Protein AF-A0A945CTB7-F1 (afdb_monomer_lite)

Sequence (207 aa):
MEIRDDLELDRPLAWAPKVNPEKIRRLYMAYASEGITDEEQINDVGYALHARCHSIWCVTDRRCPECTTALDTVKIDKYSCLACSNCGWVIRKRRFVSSYKRKRLVGGSAYPAFKEFLRAFESAKNPQAKMIAIDGLVHAFHGDYQGERARLRRTACISVLEGSDEELKKMLEDLAYGDNVDSRMRETRIEWRRKKTEARKANADYG

Radius of gyration: 20.08 Å; chains: 1; bounding box: 38×38×70 Å

pLDDT: mean 76.95, std 19.85, range [30.64, 97.56]

Foldseek 3Di:
DDDPPPDPLCDDDDAQAADAVVLVVVQLVCCQPPVDQPLVSLCVRLVSLLSLLLLLLCLQQVADSPPRAHWDWDDDPPFTWTAHPPPGRIDTPVVSVVNCVVLLSHQFPCNVLSVQLNVQCVPDPDSLSSVVSVVSSLCSLVDDDDDPCVVRSLSRSVNRHDDDSVVSVVSSCCSVPNPPRPPSNVVVVVVSVVVSVVVVVVVVVVD

Secondary structure (DSSP, 8-state):
----TT-S-------PPPBPHHHHHHHHHHHHHH----HHHHHHHHHHHHHHHHHHHHHHHTB-TTT-PBEEEEEETTEEEEEETTT--EEEHHHHHHHHTTS----GGGHHHHHHHHHHHHH--SHHHHHHHHHHHHHHHH----SGGGTTTHHHHHHHBSS-HHHHHHHHHHHHH-TTS-HHHHHHHHHHHHHHHHHHHHHHTT-

Structure (mmCIF, N/CA/C/O backbone):
data_AF-A0A945CTB7-F1
#
_entry.id   AF-A0A945CTB7-F1
#
loop_
_atom_site.group_PDB
_atom_site.id
_atom_site.type_symbol
_atom_site.label_atom_id
_atom_site.label_alt_id
_atom_site.label_comp_id
_atom_site.label_asym_id
_atom_site.label_entity_id
_atom_site.label_seq_id
_atom_site.pdbx_PDB_ins_code
_atom_site.Cartn_x
_atom_site.Cartn_y
_atom_site.Cartn_z
_atom_site.occupancy
_atom_site.B_iso_or_equiv
_atom_site.auth_seq_id
_atom_site.auth_comp_id
_atom_site.auth_asym_id
_atom_site.auth_atom_id
_atom_site.pdbx_PDB_model_num
ATOM 1 N N . MET A 1 1 ? 10.888 -9.668 -44.280 1.00 34.19 1 MET A N 1
ATOM 2 C CA . MET A 1 1 ? 10.060 -10.031 -43.113 1.00 34.19 1 MET A CA 1
ATOM 3 C C . MET A 1 1 ? 9.994 -8.800 -42.229 1.00 34.19 1 MET A C 1
ATOM 5 O O . MET A 1 1 ? 10.908 -8.551 -41.456 1.00 34.19 1 MET A O 1
ATOM 9 N N . GLU A 1 2 ? 9.003 -7.950 -42.478 1.00 30.64 2 GLU A N 1
ATOM 10 C CA . GLU A 1 2 ? 8.797 -6.710 -41.729 1.00 30.64 2 GLU A CA 1
ATOM 11 C C . GLU A 1 2 ? 8.198 -7.068 -40.370 1.00 30.64 2 GLU A C 1
ATOM 13 O O . GLU A 1 2 ? 7.100 -7.617 -40.286 1.00 30.64 2 GLU A O 1
ATOM 18 N N . ILE A 1 3 ? 8.953 -6.825 -39.300 1.00 39.38 3 ILE A N 1
ATOM 19 C CA . ILE A 1 3 ? 8.435 -6.950 -37.941 1.00 39.38 3 ILE A CA 1
ATOM 20 C C . ILE A 1 3 ? 7.531 -5.738 -37.718 1.00 39.38 3 ILE A C 1
ATOM 22 O O . ILE A 1 3 ? 8.007 -4.607 -37.632 1.00 39.38 3 ILE A O 1
ATOM 26 N N . ARG A 1 4 ? 6.222 -5.995 -37.690 1.00 37.50 4 ARG A N 1
ATOM 27 C CA . ARG A 1 4 ? 5.173 -5.049 -37.300 1.00 37.50 4 ARG A CA 1
ATOM 28 C C . ARG A 1 4 ? 5.537 -4.362 -35.974 1.00 37.50 4 ARG A C 1
ATOM 30 O O . ARG A 1 4 ? 5.934 -5.028 -35.019 1.00 37.50 4 ARG A O 1
ATOM 37 N N . ASP A 1 5 ? 5.385 -3.038 -35.919 1.00 43.44 5 ASP A N 1
ATOM 38 C CA . ASP A 1 5 ? 5.658 -2.166 -34.753 1.00 43.44 5 ASP A CA 1
ATOM 39 C C . ASP A 1 5 ? 4.692 -2.441 -33.565 1.00 43.44 5 ASP A C 1
ATOM 41 O O . ASP A 1 5 ? 4.818 -1.889 -32.471 1.00 43.44 5 ASP A O 1
ATOM 45 N N . ASP A 1 6 ? 3.746 -3.347 -33.801 1.00 42.62 6 ASP A N 1
ATOM 46 C CA . ASP A 1 6 ? 2.603 -3.781 -33.007 1.00 42.62 6 ASP A CA 1
ATOM 47 C C . ASP A 1 6 ? 2.809 -5.166 -32.360 1.00 42.62 6 ASP A C 1
ATOM 49 O O . ASP A 1 6 ? 1.853 -5.888 -32.084 1.00 42.62 6 ASP A O 1
ATOM 53 N N . LEU A 1 7 ? 4.057 -5.532 -32.034 1.00 47.47 7 LEU A N 1
ATOM 54 C CA . LEU A 1 7 ? 4.293 -6.572 -31.028 1.00 47.47 7 LEU A CA 1
ATOM 55 C C . LEU A 1 7 ? 3.482 -6.221 -29.770 1.00 47.47 7 LEU A C 1
ATOM 57 O O . LEU A 1 7 ? 3.726 -5.184 -29.146 1.00 47.47 7 LEU A O 1
ATOM 61 N N . GLU A 1 8 ? 2.556 -7.109 -29.401 1.00 50.53 8 GLU A N 1
ATOM 62 C CA . GLU A 1 8 ? 1.770 -7.166 -28.159 1.00 50.53 8 GLU A CA 1
ATOM 63 C C . GLU A 1 8 ? 2.661 -7.286 -26.897 1.00 50.53 8 GLU A C 1
ATOM 65 O O . GLU A 1 8 ? 2.416 -8.068 -25.984 1.00 50.53 8 GLU A O 1
ATOM 70 N N . LEU A 1 9 ? 3.733 -6.500 -26.805 1.00 53.94 9 LEU A N 1
ATOM 71 C CA . LEU A 1 9 ? 4.572 -6.322 -25.619 1.00 53.94 9 LEU A CA 1
ATOM 72 C C . LEU A 1 9 ? 3.905 -5.404 -24.582 1.00 53.94 9 LEU A C 1
ATOM 74 O O . LEU A 1 9 ? 4.497 -5.086 -23.555 1.00 53.94 9 LEU A O 1
ATOM 78 N N . ASP A 1 10 ? 2.684 -4.954 -24.862 1.00 58.78 10 ASP A N 1
ATOM 79 C CA . ASP A 1 10 ? 1.939 -3.989 -24.069 1.00 58.78 10 ASP A CA 1
ATOM 80 C C . ASP A 1 10 ? 0.719 -4.668 -23.427 1.00 58.78 10 ASP A C 1
ATOM 82 O O . ASP A 1 10 ? -0.422 -4.252 -23.638 1.00 58.78 10 ASP A O 1
ATOM 86 N N . ARG A 1 11 ? 0.941 -5.697 -22.590 1.00 62.66 11 ARG A N 1
ATOM 87 C CA . ARG A 1 11 ? -0.118 -6.131 -21.660 1.00 62.66 11 ARG A CA 1
ATOM 88 C C . ARG A 1 11 ? -0.589 -4.921 -20.835 1.00 62.66 11 ARG A C 1
ATOM 90 O O . ARG A 1 11 ? 0.246 -4.101 -20.427 1.00 62.66 11 ARG A O 1
ATOM 97 N N . PRO A 1 12 ? -1.904 -4.765 -20.598 1.00 64.19 12 PRO A N 1
ATOM 98 C CA . PRO A 1 12 ? -2.440 -3.596 -19.917 1.00 64.19 12 PRO A CA 1
ATOM 99 C C . PRO A 1 12 ? -1.872 -3.487 -18.499 1.00 64.19 12 PRO A C 1
ATOM 101 O O . PRO A 1 12 ? -2.120 -4.320 -17.636 1.00 64.19 12 PRO A O 1
ATOM 104 N N . LEU A 1 13 ? -1.097 -2.427 -18.264 1.00 82.75 13 LEU A N 1
ATOM 105 C CA . LEU A 1 13 ? -0.531 -2.107 -16.959 1.00 82.75 13 LEU A CA 1
ATOM 106 C C . LEU A 1 13 ? -1.504 -1.204 -16.194 1.00 82.75 13 LEU A C 1
ATOM 108 O O . LEU A 1 13 ? -1.530 0.014 -16.401 1.00 82.75 13 LEU A O 1
ATOM 112 N N . ALA A 1 14 ? -2.310 -1.810 -15.325 1.00 87.00 14 ALA A N 1
ATOM 113 C CA . ALA A 1 14 ? -3.223 -1.108 -14.432 1.00 87.00 14 ALA A CA 1
ATOM 114 C C . ALA A 1 14 ? -2.630 -1.015 -13.020 1.00 87.00 14 ALA A C 1
ATOM 116 O O . ALA A 1 14 ? -2.061 -1.970 -12.504 1.00 87.00 14 ALA A O 1
ATOM 117 N N . TRP A 1 15 ? -2.776 0.150 -12.390 1.00 94.06 15 TRP A N 1
ATOM 118 C CA . TRP A 1 15 ? -2.368 0.369 -11.003 1.00 94.06 15 TRP A CA 1
ATOM 119 C C . TRP A 1 15 ? -3.600 0.678 -10.171 1.00 94.06 15 TRP A C 1
ATOM 121 O O . TRP A 1 15 ? -4.450 1.449 -10.624 1.00 94.06 15 TRP A O 1
ATOM 131 N N . ALA A 1 16 ? -3.666 0.133 -8.959 1.00 95.12 16 ALA A N 1
ATOM 132 C CA . ALA A 1 16 ? -4.809 0.329 -8.079 1.00 95.12 16 ALA A CA 1
ATOM 133 C C . ALA A 1 16 ? -5.041 1.826 -7.795 1.00 95.12 16 ALA A C 1
ATOM 135 O O . ALA A 1 16 ? -4.064 2.574 -7.625 1.00 95.12 16 ALA A O 1
ATOM 136 N N . PRO A 1 17 ? -6.303 2.290 -7.750 1.00 95.44 17 PRO A N 1
ATOM 137 C CA . PRO A 1 17 ? -6.621 3.669 -7.409 1.00 95.44 17 PRO A CA 1
ATOM 138 C C . PRO A 1 17 ? -6.269 3.960 -5.948 1.00 95.44 17 PRO A C 1
ATOM 140 O O . PRO A 1 17 ? -5.956 3.065 -5.163 1.00 95.44 17 PRO A O 1
ATOM 143 N N . LYS A 1 18 ? -6.293 5.241 -5.585 1.00 95.31 18 LYS A N 1
ATOM 144 C CA . LYS A 1 18 ? -6.229 5.624 -4.176 1.00 95.31 18 LYS A CA 1
ATOM 145 C C . LYS A 1 18 ? -7.514 5.182 -3.471 1.00 95.31 18 LYS A C 1
ATOM 147 O O . LYS A 1 18 ? -8.556 5.046 -4.103 1.00 95.31 18 LYS A O 1
ATOM 152 N N . VAL A 1 19 ? -7.430 4.951 -2.170 1.00 95.19 19 VAL A N 1
ATOM 153 C CA . VAL A 1 19 ? -8.562 4.510 -1.357 1.00 95.19 19 VAL A CA 1
ATOM 154 C C . VAL A 1 19 ? -9.334 5.728 -0.862 1.00 95.19 19 VAL A C 1
ATOM 156 O O . VAL A 1 19 ? -8.738 6.688 -0.370 1.00 95.19 19 VAL A O 1
ATOM 159 N N . ASN A 1 20 ? -10.660 5.677 -0.976 1.00 94.19 20 ASN A N 1
ATOM 160 C CA . ASN A 1 20 ? -11.530 6.707 -0.426 1.00 94.19 20 ASN A CA 1
ATOM 161 C C . ASN A 1 20 ? -11.415 6.704 1.118 1.00 94.19 20 ASN A C 1
ATOM 163 O O . ASN A 1 20 ? -11.741 5.687 1.744 1.00 94.19 20 ASN A O 1
ATOM 167 N N . PRO A 1 21 ? -10.992 7.817 1.745 1.00 91.38 21 PRO A N 1
ATOM 168 C CA . PRO A 1 21 ? -10.791 7.886 3.189 1.00 91.38 21 PRO A CA 1
ATOM 169 C C . PRO A 1 21 ? -12.067 7.632 4.006 1.00 91.38 21 PRO A C 1
ATOM 171 O O . PRO A 1 21 ? -11.999 7.154 5.137 1.00 91.38 21 PRO A O 1
ATOM 174 N N . GLU A 1 22 ? -13.243 7.867 3.424 1.00 90.38 22 GLU A N 1
ATOM 175 C CA . GLU A 1 22 ? -14.530 7.622 4.074 1.00 90.38 22 GLU A CA 1
ATOM 176 C C . GLU A 1 22 ? -14.810 6.135 4.313 1.00 90.38 22 GLU A C 1
ATOM 178 O O . GLU A 1 22 ? -15.514 5.772 5.254 1.00 90.38 22 GLU A O 1
ATOM 183 N N . LYS A 1 23 ? -14.229 5.237 3.505 1.00 91.50 23 LYS A N 1
ATOM 184 C CA . LYS A 1 23 ? -14.296 3.796 3.788 1.00 91.50 23 LYS A CA 1
ATOM 185 C C . LYS A 1 23 ? -13.586 3.457 5.103 1.00 91.50 23 LYS A C 1
ATOM 187 O O . LYS A 1 23 ? -14.094 2.670 5.893 1.00 91.50 23 LYS A O 1
ATOM 192 N N . ILE A 1 24 ? -12.447 4.101 5.360 1.00 89.75 24 ILE A N 1
ATOM 193 C CA . ILE A 1 24 ? -11.676 3.912 6.593 1.00 89.75 24 ILE A CA 1
ATOM 194 C C . ILE A 1 24 ? -12.428 4.519 7.779 1.00 89.75 24 ILE A C 1
ATOM 196 O O . ILE A 1 24 ? -12.534 3.869 8.813 1.00 89.75 24 ILE A O 1
ATOM 200 N N . ARG A 1 25 ? -13.005 5.722 7.638 1.00 87.56 25 ARG A N 1
ATOM 201 C CA . ARG A 1 25 ? -13.818 6.320 8.712 1.00 87.56 25 ARG A CA 1
ATOM 202 C C . ARG A 1 25 ? -14.965 5.407 9.132 1.00 87.56 25 ARG A C 1
ATOM 204 O O . ARG A 1 25 ? -15.080 5.094 10.313 1.00 87.56 25 ARG A O 1
ATOM 211 N N . ARG A 1 26 ? -15.760 4.937 8.166 1.00 86.81 26 ARG A N 1
ATOM 212 C CA . ARG A 1 26 ? -16.896 4.043 8.428 1.00 86.81 26 ARG A CA 1
ATOM 213 C C . ARG A 1 26 ? -16.472 2.741 9.093 1.00 86.81 26 ARG A C 1
ATOM 215 O O . ARG A 1 26 ? -17.116 2.345 10.056 1.00 86.81 26 ARG A O 1
ATOM 222 N N . LEU A 1 27 ? -15.365 2.144 8.648 1.00 88.19 27 LEU A N 1
ATOM 223 C CA . LEU A 1 27 ? -14.807 0.956 9.292 1.00 88.19 27 LEU A CA 1
ATOM 224 C C . LEU A 1 27 ? -14.485 1.210 10.771 1.00 88.19 27 LEU A C 1
ATOM 226 O O . LEU A 1 27 ? -14.868 0.430 11.637 1.00 88.19 27 LEU A O 1
ATOM 230 N N . TYR A 1 28 ? -13.798 2.313 11.073 1.00 84.12 28 TYR A N 1
ATOM 231 C CA . TYR A 1 28 ? -13.428 2.641 12.449 1.00 84.12 28 TYR A CA 1
ATOM 232 C C . TYR A 1 28 ? -14.633 2.980 13.325 1.00 84.12 28 TYR A C 1
ATOM 234 O O . TYR A 1 28 ? -14.600 2.661 14.509 1.00 84.12 28 TYR A O 1
ATOM 242 N N . MET A 1 29 ? -15.669 3.610 12.767 1.00 80.31 29 MET A N 1
ATOM 243 C CA . MET A 1 29 ? -16.915 3.902 13.481 1.00 80.31 29 MET A CA 1
ATOM 244 C C . MET A 1 29 ? -17.697 2.623 13.792 1.00 80.31 29 MET A C 1
ATOM 246 O O . MET A 1 29 ? -18.050 2.414 14.946 1.00 80.31 29 MET A O 1
ATOM 250 N N . ALA A 1 30 ? -17.900 1.745 12.806 1.00 76.69 30 ALA A N 1
ATOM 251 C CA . ALA A 1 30 ? -18.639 0.493 12.984 1.00 76.69 30 ALA A CA 1
ATOM 252 C C . ALA A 1 30 ? -17.940 -0.454 13.972 1.00 76.69 30 ALA A C 1
ATOM 254 O O . ALA A 1 30 ? -18.552 -0.955 14.917 1.00 76.69 30 ALA A O 1
ATOM 255 N N . TYR A 1 31 ? -16.622 -0.624 13.819 1.00 71.75 31 TYR A N 1
ATOM 256 C CA . TYR A 1 31 ? -15.819 -1.456 14.720 1.00 71.75 31 TYR A CA 1
ATOM 257 C C . TYR A 1 31 ? -15.883 -0.968 16.177 1.00 71.75 31 TYR A C 1
ATOM 259 O O . TYR A 1 31 ? -15.810 -1.752 17.122 1.00 71.75 31 TYR A O 1
ATOM 267 N N . ALA A 1 32 ? -16.015 0.343 16.357 1.00 67.88 32 ALA A N 1
ATOM 268 C CA . ALA A 1 32 ? -16.102 1.000 17.646 1.00 67.88 32 ALA A CA 1
ATOM 269 C C . ALA A 1 32 ? -17.470 0.893 18.327 1.00 67.88 32 ALA A C 1
ATOM 271 O O . ALA A 1 32 ? -17.520 0.665 19.536 1.00 67.88 32 ALA A O 1
ATOM 272 N N . SER A 1 33 ? -18.556 1.111 17.584 1.00 63.78 33 SER A N 1
ATOM 273 C CA . SER A 1 33 ? -19.913 1.179 18.134 1.00 63.78 33 SER A CA 1
ATOM 274 C C . SER A 1 33 ? -20.479 -0.196 18.462 1.00 63.78 33 SER A C 1
ATOM 276 O O . SER A 1 33 ? -21.155 -0.366 19.476 1.00 63.78 33 SER A O 1
ATOM 278 N N . GLU A 1 34 ? -20.204 -1.187 17.619 1.00 62.19 34 GLU A N 1
ATOM 279 C CA . GLU A 1 34 ? -20.911 -2.466 17.674 1.00 62.19 34 GLU A CA 1
ATOM 280 C C . GLU A 1 34 ? -20.062 -3.574 18.299 1.00 62.19 34 GLU A C 1
ATOM 282 O O . GLU A 1 34 ? -20.609 -4.570 18.768 1.00 62.19 34 GLU A O 1
ATOM 287 N N . GLY A 1 35 ? -18.728 -3.437 18.315 1.00 57.25 35 GLY A N 1
ATOM 288 C CA . GLY A 1 35 ? -17.791 -4.493 18.738 1.00 57.25 35 GLY A CA 1
ATOM 289 C C . GLY A 1 35 ? -17.859 -5.772 17.884 1.00 57.25 35 GLY A C 1
ATOM 290 O O . GLY A 1 35 ? -17.025 -6.668 18.030 1.00 57.25 35 GLY A O 1
ATOM 291 N N . ILE A 1 36 ? -18.841 -5.848 16.984 1.00 55.59 36 ILE A N 1
ATOM 292 C CA . ILE A 1 36 ? -19.041 -6.870 15.977 1.00 55.59 36 ILE A CA 1
ATOM 293 C C . ILE A 1 36 ? -18.125 -6.536 14.815 1.00 55.59 36 ILE A C 1
ATOM 295 O O . ILE A 1 36 ? -18.014 -5.401 14.356 1.00 55.59 36 ILE A O 1
ATOM 299 N N . THR A 1 37 ? -17.418 -7.562 14.370 1.00 63.28 37 THR A N 1
ATOM 300 C CA . THR A 1 37 ? -16.515 -7.436 13.251 1.00 63.28 37 THR A CA 1
ATOM 301 C C . THR A 1 37 ? -17.274 -7.719 11.962 1.00 63.28 37 THR A C 1
ATOM 303 O O . THR A 1 37 ? -17.467 -8.883 11.618 1.00 63.28 37 THR A O 1
ATOM 306 N N . ASP A 1 38 ? -17.695 -6.669 11.256 1.00 78.94 38 ASP A N 1
ATOM 307 C CA . ASP A 1 38 ? -18.099 -6.799 9.856 1.00 78.94 38 ASP A CA 1
ATOM 308 C C . ASP A 1 38 ? -16.859 -7.187 9.032 1.00 78.94 38 ASP A C 1
ATOM 310 O O . ASP A 1 38 ? -16.026 -6.360 8.643 1.00 78.94 38 ASP A O 1
ATOM 314 N N . GLU A 1 39 ? -16.687 -8.496 8.848 1.00 87.31 39 GLU A N 1
ATOM 315 C CA . GLU A 1 39 ? -15.577 -9.062 8.093 1.00 87.31 39 GLU A CA 1
ATOM 316 C C . GLU A 1 39 ? -15.598 -8.603 6.630 1.00 87.31 39 GLU A C 1
ATOM 318 O O . GLU A 1 39 ? -14.531 -8.413 6.041 1.00 87.31 39 GLU A O 1
ATOM 323 N N . GLU A 1 40 ? -16.777 -8.372 6.052 1.00 90.06 40 GLU A N 1
ATOM 324 C CA . GLU A 1 40 ? -16.908 -7.877 4.685 1.00 90.06 40 GLU A CA 1
ATOM 325 C C . GLU A 1 40 ? -16.348 -6.457 4.578 1.00 90.06 40 GLU A C 1
ATOM 327 O O . GLU A 1 40 ? -15.507 -6.188 3.716 1.00 90.06 40 GLU A O 1
ATOM 332 N N . GLN A 1 41 ? -16.709 -5.572 5.510 1.00 90.69 41 GLN A N 1
ATOM 333 C CA . GLN A 1 41 ? -16.190 -4.205 5.543 1.00 90.69 41 GLN A CA 1
ATOM 334 C C . GLN A 1 41 ? -14.674 -4.156 5.791 1.00 90.69 41 GLN A C 1
ATOM 336 O O . GLN A 1 41 ? -13.964 -3.379 5.141 1.00 90.69 41 GLN A O 1
ATOM 341 N N . ILE A 1 42 ? -14.148 -4.996 6.691 1.00 91.62 42 ILE A N 1
ATOM 342 C CA . ILE A 1 42 ? -12.695 -5.119 6.901 1.00 91.62 42 ILE A CA 1
ATOM 343 C C . ILE A 1 42 ? -12.002 -5.597 5.631 1.00 91.62 42 ILE A C 1
ATOM 345 O O . ILE A 1 42 ? -10.943 -5.073 5.280 1.00 91.62 42 ILE A O 1
ATOM 349 N N . ASN A 1 43 ? -12.575 -6.583 4.944 1.00 93.94 43 ASN A N 1
ATOM 350 C CA . ASN A 1 43 ? -12.011 -7.113 3.713 1.00 93.94 43 ASN A CA 1
ATOM 351 C C . ASN A 1 43 ? -12.035 -6.067 2.595 1.00 93.94 43 ASN A C 1
ATOM 353 O O . ASN A 1 43 ? -11.004 -5.876 1.955 1.00 93.94 43 ASN A O 1
ATOM 357 N N . ASP A 1 44 ? -13.136 -5.339 2.391 1.00 94.69 44 ASP A N 1
ATOM 358 C CA . ASP A 1 44 ? -13.222 -4.283 1.370 1.00 94.69 44 ASP A CA 1
ATOM 359 C C . ASP A 1 44 ? -12.143 -3.210 1.580 1.00 94.69 44 ASP A C 1
ATOM 361 O O . ASP A 1 44 ? -11.372 -2.895 0.668 1.00 94.69 44 ASP A O 1
ATOM 365 N N . VAL A 1 45 ? -12.019 -2.688 2.803 1.00 94.94 45 VAL A N 1
ATOM 366 C CA . VAL A 1 45 ? -10.994 -1.684 3.130 1.00 94.94 45 VAL A CA 1
ATOM 367 C C . VAL A 1 45 ? -9.590 -2.273 3.027 1.00 94.94 45 VAL A C 1
ATOM 369 O O . VAL A 1 45 ? -8.698 -1.669 2.426 1.00 94.94 45 VAL A O 1
ATOM 372 N N . GLY A 1 46 ? -9.387 -3.452 3.605 1.00 96.00 46 GLY A N 1
ATOM 373 C CA . GLY A 1 46 ? -8.097 -4.120 3.673 1.00 96.00 46 GLY A CA 1
ATOM 374 C C . GLY A 1 46 ? -7.541 -4.475 2.299 1.00 96.00 46 GLY A C 1
ATOM 375 O O . GLY A 1 46 ? -6.396 -4.136 2.003 1.00 96.00 46 GLY A O 1
ATOM 376 N N . TYR A 1 47 ? -8.352 -5.070 1.421 1.00 97.38 47 TYR A N 1
ATOM 377 C CA . TYR A 1 47 ? -7.941 -5.395 0.055 1.00 97.38 47 TYR A CA 1
ATOM 378 C C . TYR A 1 47 ? -7.749 -4.147 -0.812 1.00 97.38 47 TYR A C 1
ATOM 380 O O . TYR A 1 47 ? -6.827 -4.121 -1.628 1.00 97.38 47 TYR A O 1
ATOM 388 N N . ALA A 1 48 ? -8.535 -3.082 -0.617 1.00 97.50 48 ALA A N 1
ATOM 389 C CA . ALA A 1 48 ? -8.306 -1.817 -1.318 1.00 97.50 48 ALA A CA 1
ATOM 390 C C . ALA A 1 48 ? -6.949 -1.192 -0.938 1.00 97.50 48 ALA A C 1
ATOM 392 O O . ALA A 1 48 ? -6.181 -0.772 -1.811 1.00 97.50 48 ALA A O 1
ATOM 393 N N . LEU A 1 49 ? -6.622 -1.175 0.359 1.00 96.88 49 LEU A N 1
ATOM 394 C CA . LEU A 1 49 ? -5.313 -0.738 0.852 1.00 96.88 49 LEU A CA 1
ATOM 395 C C . LEU A 1 49 ? -4.196 -1.659 0.345 1.00 96.88 49 LEU A C 1
ATOM 397 O O . LEU A 1 49 ? -3.160 -1.162 -0.100 1.00 96.88 49 LEU A O 1
ATOM 401 N N . HIS A 1 50 ? -4.411 -2.979 0.355 1.00 97.56 50 HIS A N 1
ATOM 402 C CA . HIS A 1 50 ? -3.451 -3.980 -0.127 1.00 97.56 50 HIS A CA 1
ATOM 403 C C . HIS A 1 50 ? -3.124 -3.760 -1.598 1.00 97.56 50 HIS A C 1
ATOM 405 O O . HIS A 1 50 ? -1.961 -3.531 -1.923 1.00 97.56 50 HIS A O 1
ATOM 411 N N . ALA A 1 51 ? -4.130 -3.686 -2.469 1.00 96.81 51 ALA A N 1
ATOM 412 C CA . ALA A 1 51 ? -3.938 -3.464 -3.900 1.00 96.81 51 ALA A CA 1
ATOM 413 C C . ALA A 1 51 ? -3.149 -2.171 -4.184 1.00 96.81 51 ALA A C 1
ATOM 415 O O . ALA A 1 51 ? -2.275 -2.122 -5.066 1.00 96.81 51 ALA A O 1
ATOM 416 N N . ARG A 1 52 ? -3.409 -1.111 -3.406 1.00 96.88 52 ARG A N 1
ATOM 417 C CA . ARG A 1 52 ? -2.699 0.163 -3.534 1.00 96.88 52 ARG A CA 1
ATOM 418 C C . ARG A 1 52 ? -1.255 0.085 -3.042 1.00 96.88 52 ARG A C 1
ATOM 420 O O . ARG A 1 52 ? -0.353 0.510 -3.768 1.00 96.88 52 ARG A O 1
ATOM 427 N N . CYS A 1 53 ? -1.011 -0.482 -1.865 1.00 95.94 53 CYS A N 1
ATOM 428 C CA . CYS A 1 53 ? 0.338 -0.708 -1.342 1.00 95.94 53 CYS A CA 1
ATOM 429 C C . CYS A 1 53 ? 1.148 -1.658 -2.237 1.00 95.94 53 CYS A C 1
ATOM 431 O O . CYS A 1 53 ? 2.330 -1.407 -2.466 1.00 95.94 53 CYS A O 1
ATOM 433 N N . HIS A 1 54 ? 0.514 -2.675 -2.819 1.00 96.31 54 HIS A N 1
ATOM 434 C CA . HIS A 1 54 ? 1.117 -3.599 -3.776 1.00 96.31 54 HIS A CA 1
ATOM 435 C C . HIS A 1 54 ? 1.548 -2.881 -5.062 1.00 96.31 54 HIS A C 1
ATOM 437 O O . HIS A 1 54 ? 2.669 -3.061 -5.537 1.00 96.31 54 HIS A O 1
ATOM 443 N N . SER A 1 55 ? 0.709 -1.980 -5.587 1.00 96.25 55 SER A N 1
ATOM 444 C CA . SER A 1 55 ? 1.072 -1.129 -6.731 1.00 96.25 55 SER A CA 1
ATOM 445 C C . SER A 1 55 ? 2.288 -0.245 -6.421 1.00 96.25 55 SER A C 1
ATOM 447 O O . SER A 1 55 ? 3.195 -0.117 -7.245 1.00 96.25 55 SER A O 1
ATOM 449 N N . ILE A 1 56 ? 2.340 0.341 -5.217 1.00 95.00 56 ILE A N 1
ATOM 450 C CA . ILE A 1 56 ? 3.488 1.139 -4.759 1.00 95.00 56 ILE A CA 1
ATOM 451 C C . ILE A 1 56 ? 4.745 0.272 -4.651 1.00 95.00 56 ILE A C 1
ATOM 453 O O . ILE A 1 56 ? 5.823 0.694 -5.074 1.00 95.00 56 ILE A O 1
ATOM 457 N N . TRP A 1 57 ? 4.617 -0.940 -4.111 1.00 95.44 57 TRP A N 1
ATOM 458 C CA . TRP A 1 57 ? 5.713 -1.895 -4.000 1.00 95.44 57 TRP A CA 1
ATOM 459 C C . TRP A 1 57 ? 6.287 -2.260 -5.370 1.00 95.44 57 TRP A C 1
ATOM 461 O O . TRP A 1 57 ? 7.493 -2.123 -5.586 1.00 95.44 57 TRP A O 1
ATOM 471 N N . CYS A 1 58 ? 5.420 -2.618 -6.318 1.00 95.81 58 CYS A N 1
ATOM 472 C CA . CYS A 1 58 ? 5.820 -2.980 -7.672 1.00 95.81 58 CYS A CA 1
ATOM 473 C C . CYS A 1 58 ? 6.569 -1.854 -8.385 1.00 95.81 58 CYS A C 1
ATOM 475 O O . CYS A 1 58 ? 7.602 -2.088 -9.010 1.00 95.81 58 CYS A O 1
ATOM 477 N N . VAL A 1 59 ? 6.089 -0.617 -8.263 1.00 95.25 59 VAL A N 1
ATOM 478 C CA . VAL A 1 59 ? 6.744 0.547 -8.872 1.00 95.25 59 VAL A CA 1
ATOM 479 C C . VAL A 1 59 ? 8.067 0.879 -8.180 1.00 95.25 59 VAL A C 1
ATOM 481 O O . VAL A 1 59 ? 9.051 1.169 -8.861 1.00 95.25 59 VAL A O 1
ATOM 484 N N . THR A 1 60 ? 8.107 0.828 -6.847 1.00 93.88 60 THR A N 1
ATOM 485 C CA . THR A 1 60 ? 9.280 1.236 -6.057 1.00 93.88 60 THR A CA 1
ATOM 486 C C . THR A 1 60 ? 10.449 0.265 -6.230 1.00 93.88 60 THR A C 1
ATOM 488 O O . THR A 1 60 ? 11.565 0.712 -6.482 1.00 93.88 60 THR A O 1
ATOM 491 N N . ASP A 1 61 ? 10.194 -1.046 -6.174 1.00 95.25 61 ASP A N 1
ATOM 492 C CA . ASP A 1 61 ? 11.226 -2.088 -6.319 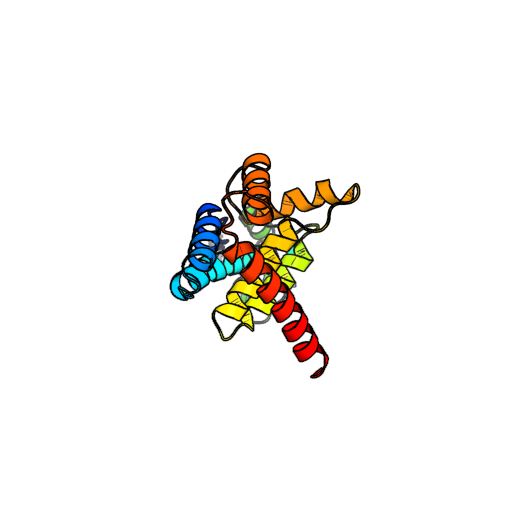1.00 95.25 61 ASP A CA 1
ATOM 493 C C . ASP A 1 61 ? 11.434 -2.550 -7.770 1.00 95.25 61 ASP A C 1
ATOM 495 O O . ASP A 1 61 ? 12.28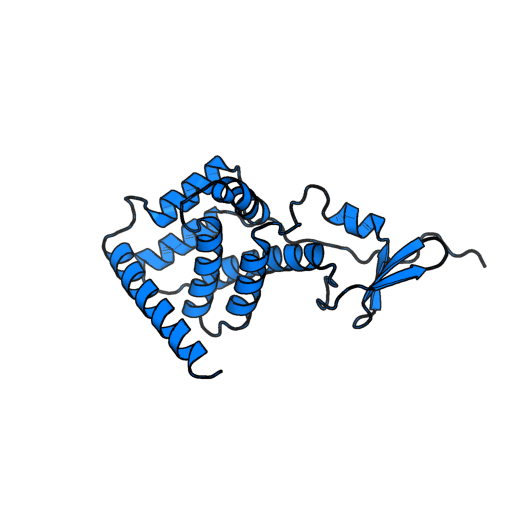1 -3.405 -8.017 1.00 95.25 61 ASP A O 1
ATOM 499 N N . ARG A 1 62 ? 10.662 -2.027 -8.733 1.00 94.50 62 ARG A N 1
ATOM 500 C CA . ARG A 1 62 ? 10.590 -2.553 -10.110 1.00 94.50 62 ARG A CA 1
ATOM 501 C C . ARG A 1 62 ? 10.301 -4.055 -10.123 1.00 94.50 62 ARG A C 1
ATOM 503 O O . ARG A 1 62 ? 11.084 -4.854 -10.630 1.00 94.50 62 ARG A O 1
ATOM 510 N N . ARG A 1 63 ? 9.157 -4.432 -9.563 1.00 95.31 63 ARG A N 1
ATOM 511 C CA . ARG A 1 63 ? 8.669 -5.813 -9.563 1.00 95.31 63 ARG A CA 1
ATOM 512 C C . ARG A 1 63 ? 7.588 -6.022 -10.605 1.00 95.31 63 ARG A C 1
ATOM 514 O O . ARG A 1 63 ? 6.882 -5.089 -10.992 1.00 95.31 63 ARG A O 1
ATOM 521 N N . CYS A 1 64 ? 7.482 -7.264 -11.052 1.00 93.62 64 CYS A N 1
ATOM 522 C CA . CYS A 1 64 ? 6.451 -7.709 -11.962 1.00 93.62 64 CYS A CA 1
ATOM 523 C C . CYS A 1 64 ? 5.073 -7.490 -11.319 1.00 93.62 64 CYS A C 1
ATOM 525 O O . CYS A 1 64 ? 4.864 -7.953 -10.198 1.00 93.62 64 CYS A O 1
ATOM 527 N N . PRO A 1 65 ? 4.129 -6.830 -12.007 1.00 91.50 65 PRO A N 1
ATOM 528 C CA . PRO A 1 65 ? 2.789 -6.609 -11.468 1.00 91.50 65 PRO A CA 1
ATOM 529 C C . PRO A 1 65 ? 1.971 -7.904 -11.328 1.00 91.50 65 PRO A C 1
ATOM 531 O O . PRO A 1 65 ? 1.036 -7.925 -10.540 1.00 91.50 65 PRO A O 1
ATOM 534 N N . GLU A 1 66 ? 2.335 -8.965 -12.058 1.00 89.62 66 GLU A N 1
ATOM 535 C CA . GLU A 1 66 ? 1.617 -10.250 -12.063 1.00 89.62 66 GLU A CA 1
ATOM 536 C C . GLU A 1 66 ? 2.093 -11.197 -10.957 1.00 89.62 66 GLU A C 1
ATOM 538 O O . GLU A 1 66 ? 1.294 -11.841 -10.289 1.00 89.62 66 GLU A O 1
ATOM 543 N N . CYS A 1 67 ? 3.413 -11.317 -10.772 1.00 92.06 67 CYS A N 1
ATOM 544 C CA . CYS A 1 67 ? 3.993 -12.324 -9.876 1.00 92.06 67 CYS A CA 1
ATOM 545 C C . CYS A 1 67 ? 5.015 -11.768 -8.883 1.00 92.06 67 CYS A C 1
ATOM 547 O O . CYS A 1 67 ? 5.651 -12.537 -8.168 1.00 92.06 67 CYS A O 1
ATOM 549 N N . THR A 1 68 ? 5.213 -10.448 -8.832 1.00 93.75 68 THR A N 1
ATOM 550 C CA . THR A 1 68 ? 6.075 -9.735 -7.864 1.00 93.75 68 THR A CA 1
ATOM 551 C C . THR A 1 68 ? 7.580 -10.025 -7.935 1.00 93.75 68 THR A C 1
ATOM 553 O O . THR A 1 68 ? 8.371 -9.435 -7.187 1.00 93.75 68 THR A O 1
ATOM 556 N N . THR A 1 69 ? 8.015 -10.878 -8.865 1.00 96.44 69 THR A N 1
ATOM 557 C CA . THR A 1 69 ? 9.433 -11.126 -9.160 1.00 96.44 69 THR A CA 1
ATOM 558 C C . THR A 1 69 ? 10.115 -9.830 -9.600 1.00 96.44 69 THR A C 1
ATOM 560 O O . THR A 1 69 ? 9.509 -9.009 -10.291 1.00 96.44 69 THR A O 1
ATOM 56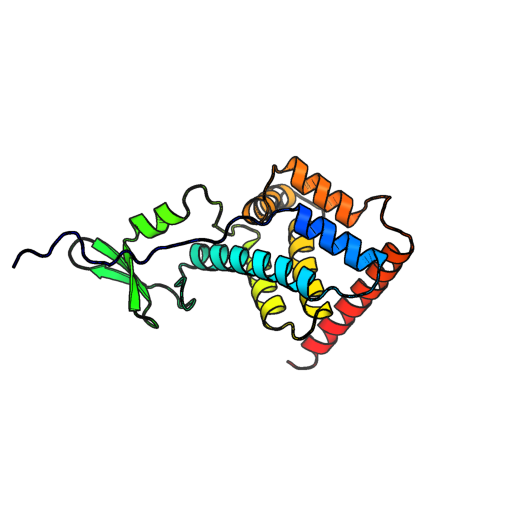3 N N . ALA A 1 70 ? 11.367 -9.623 -9.188 1.00 97.00 70 ALA A N 1
ATOM 564 C CA . ALA A 1 70 ? 12.149 -8.473 -9.634 1.00 97.00 70 ALA A CA 1
ATOM 565 C C . ALA A 1 70 ? 12.268 -8.461 -11.167 1.00 97.00 70 ALA A C 1
ATOM 567 O O . ALA A 1 70 ? 12.391 -9.511 -11.796 1.00 97.00 70 ALA A O 1
ATOM 568 N N . LEU A 1 71 ? 12.187 -7.271 -11.761 1.00 95.75 71 LEU A N 1
ATOM 569 C CA . LEU A 1 71 ? 12.287 -7.105 -13.204 1.00 95.75 71 LEU A CA 1
ATOM 570 C C . LEU A 1 71 ? 13.730 -6.850 -13.622 1.00 95.75 71 LEU A C 1
ATOM 572 O O . LEU A 1 71 ? 14.378 -5.915 -13.143 1.00 95.75 71 LEU A O 1
ATOM 576 N N . ASP A 1 72 ? 14.169 -7.608 -14.615 1.00 96.12 72 ASP A N 1
ATOM 577 C CA . ASP A 1 72 ? 15.470 -7.451 -15.236 1.00 96.12 72 ASP A CA 1
ATOM 578 C C . ASP A 1 72 ? 15.411 -6.431 -16.367 1.00 96.12 72 ASP A C 1
ATOM 580 O O . ASP A 1 72 ? 14.422 -6.295 -17.092 1.00 96.12 72 ASP A O 1
ATOM 584 N N . THR A 1 73 ? 16.505 -5.696 -16.541 1.00 95.75 73 THR A N 1
ATOM 585 C CA . THR A 1 73 ? 16.686 -4.882 -17.741 1.00 95.75 73 THR A CA 1
ATOM 586 C C . THR A 1 73 ? 17.185 -5.762 -18.871 1.00 95.75 73 THR A C 1
ATOM 588 O O . THR A 1 73 ? 18.284 -6.298 -18.784 1.00 95.75 73 THR A O 1
ATOM 591 N N . VAL A 1 74 ? 16.444 -5.795 -19.975 1.00 93.56 74 VAL A N 1
ATOM 592 C CA . VAL A 1 74 ? 16.858 -6.489 -21.200 1.00 93.56 74 VAL A CA 1
ATOM 593 C C . VAL A 1 74 ? 16.853 -5.535 -22.394 1.00 93.56 74 VAL A C 1
ATOM 595 O O . VAL A 1 74 ? 16.201 -4.481 -22.372 1.00 93.56 74 VAL A O 1
ATOM 598 N N . LYS A 1 75 ? 17.609 -5.884 -23.437 1.00 93.50 75 LYS A N 1
ATOM 599 C CA . LYS A 1 75 ? 17.515 -5.247 -24.754 1.00 93.50 75 LYS A CA 1
ATOM 600 C C . LYS A 1 75 ? 16.753 -6.182 -25.685 1.00 93.50 75 LYS A C 1
ATOM 602 O O . LYS A 1 75 ? 17.149 -7.331 -25.834 1.00 93.50 75 LYS A O 1
ATOM 607 N N . ILE A 1 76 ? 15.676 -5.680 -26.279 1.00 87.44 76 ILE A N 1
ATOM 608 C CA . ILE A 1 76 ? 14.913 -6.365 -27.326 1.00 87.44 76 ILE A CA 1
ATOM 609 C C . ILE A 1 76 ? 14.971 -5.442 -28.538 1.00 87.44 76 ILE A C 1
ATOM 611 O O . ILE A 1 76 ? 14.498 -4.301 -28.479 1.00 87.44 76 ILE A O 1
ATOM 615 N N . ASP A 1 77 ? 15.651 -5.899 -29.587 1.00 87.81 77 ASP A N 1
ATOM 616 C CA . ASP A 1 77 ? 16.061 -5.088 -30.733 1.00 87.81 77 ASP A CA 1
ATOM 617 C C . ASP A 1 77 ? 16.772 -3.793 -30.293 1.00 87.81 77 ASP A C 1
ATOM 619 O O . ASP A 1 77 ? 17.773 -3.811 -29.571 1.00 87.81 77 ASP A O 1
ATOM 623 N N . LYS A 1 78 ? 16.230 -2.638 -30.692 1.00 88.44 78 LYS A N 1
ATOM 624 C CA . LYS A 1 78 ? 16.722 -1.301 -30.335 1.00 88.44 78 LYS A CA 1
ATOM 625 C C . LYS A 1 78 ? 16.141 -0.748 -29.027 1.00 88.44 78 LYS A C 1
ATOM 627 O O . LYS A 1 78 ? 16.475 0.372 -28.640 1.00 88.44 78 LYS A O 1
ATOM 632 N N . TYR A 1 79 ? 15.257 -1.479 -28.346 1.00 87.75 79 TYR A N 1
ATOM 633 C CA . TYR A 1 79 ? 14.526 -0.984 -27.178 1.00 87.75 79 TYR A CA 1
ATOM 634 C C . TYR A 1 79 ? 15.076 -1.541 -25.863 1.00 87.75 79 TYR A C 1
ATOM 636 O O . TYR A 1 79 ? 15.456 -2.704 -25.756 1.00 87.75 79 TYR A O 1
ATOM 644 N N . SER A 1 80 ? 15.073 -0.703 -24.820 1.00 93.44 80 SER A N 1
ATOM 645 C CA . SER A 1 80 ? 15.308 -1.163 -23.449 1.00 93.44 80 SER A CA 1
ATOM 646 C C . SER A 1 80 ? 13.981 -1.514 -22.777 1.00 93.44 80 SER A C 1
ATOM 648 O O . SER A 1 80 ? 13.087 -0.667 -22.639 1.00 93.44 80 SER A O 1
ATOM 650 N N . CYS A 1 81 ? 13.879 -2.760 -22.333 1.00 93.81 81 CYS A N 1
ATOM 651 C CA . CYS A 1 81 ? 12.686 -3.338 -21.734 1.00 93.81 81 CYS A CA 1
ATOM 652 C C . CYS A 1 81 ? 12.947 -3.760 -20.284 1.00 93.81 81 CYS A C 1
ATOM 654 O O . CYS A 1 81 ? 14.094 -3.878 -19.843 1.00 93.81 81 CYS A O 1
ATOM 656 N N . LEU A 1 82 ? 11.859 -3.925 -19.541 1.00 94.00 82 LEU A N 1
ATOM 657 C CA . LEU A 1 82 ? 11.822 -4.656 -18.283 1.00 94.00 82 LEU A CA 1
ATOM 658 C C . LEU A 1 82 ? 11.181 -6.008 -18.564 1.00 94.00 82 LEU A C 1
ATOM 660 O O . LEU A 1 82 ? 10.118 -6.038 -19.182 1.00 94.00 82 LEU A O 1
ATOM 664 N N . ALA A 1 83 ? 11.820 -7.086 -18.129 1.00 93.62 83 ALA A N 1
ATOM 665 C CA . ALA A 1 83 ? 11.341 -8.447 -18.314 1.00 93.62 83 ALA A CA 1
ATOM 666 C C . ALA A 1 83 ? 11.314 -9.189 -16.977 1.00 93.62 83 ALA A C 1
ATOM 668 O O . ALA A 1 83 ? 12.183 -9.002 -16.129 1.00 93.62 83 ALA A O 1
ATOM 669 N N . CYS A 1 84 ? 10.299 -10.020 -16.790 1.00 94.56 84 CYS A N 1
ATOM 670 C CA . CYS A 1 84 ? 10.172 -10.904 -15.650 1.00 94.56 84 CYS A CA 1
ATOM 671 C C . CYS A 1 84 ? 10.659 -12.300 -16.033 1.00 94.56 84 CYS A C 1
ATOM 673 O O . CYS A 1 84 ? 10.038 -12.963 -16.862 1.00 94.56 84 CYS A O 1
ATOM 675 N N . SER A 1 85 ? 11.706 -12.777 -15.365 1.00 94.69 85 SER A N 1
ATOM 676 C CA . SER A 1 85 ? 12.250 -14.128 -15.553 1.00 94.69 85 SER A CA 1
ATOM 677 C 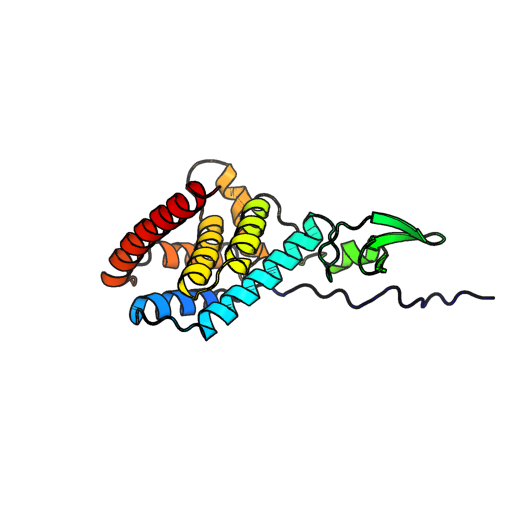C . SER A 1 85 ? 11.299 -15.249 -15.117 1.00 94.69 85 SER A C 1
ATOM 679 O O . SER A 1 85 ? 11.410 -16.360 -15.616 1.00 94.69 85 SER A O 1
ATOM 681 N N . ASN A 1 86 ? 10.343 -14.961 -14.226 1.00 95.75 86 ASN A N 1
ATOM 682 C CA . ASN A 1 86 ? 9.398 -15.958 -13.716 1.00 95.75 86 ASN A CA 1
ATOM 683 C C . ASN A 1 86 ? 8.181 -16.204 -14.632 1.00 95.75 86 ASN A C 1
ATOM 685 O O . ASN A 1 86 ? 7.924 -17.331 -15.030 1.00 95.75 86 ASN A O 1
ATOM 689 N N . CYS A 1 87 ? 7.410 -15.162 -14.965 1.00 91.75 87 CYS A N 1
ATOM 690 C CA . CYS A 1 87 ? 6.145 -15.309 -15.703 1.00 91.75 87 CYS A CA 1
ATOM 691 C C . CYS A 1 87 ? 6.201 -14.837 -17.167 1.00 91.75 87 CYS A C 1
ATOM 693 O O . CYS A 1 87 ? 5.175 -14.814 -17.846 1.00 91.75 87 CYS A O 1
ATOM 695 N N . GLY A 1 88 ? 7.372 -14.401 -17.649 1.00 90.38 88 GLY A N 1
ATOM 696 C CA . GLY A 1 88 ? 7.557 -13.921 -19.022 1.00 90.38 88 GLY A CA 1
ATOM 697 C C . GLY A 1 88 ? 6.937 -12.551 -19.317 1.00 90.38 88 GLY A C 1
ATOM 698 O O . GLY A 1 88 ? 6.877 -12.147 -20.474 1.00 90.38 88 GLY A O 1
ATOM 699 N N . TRP A 1 89 ? 6.467 -11.817 -18.303 1.00 91.25 89 TRP A N 1
ATOM 700 C CA . TRP A 1 89 ? 5.952 -10.458 -18.482 1.00 91.25 89 TRP A CA 1
ATOM 701 C C . TRP A 1 89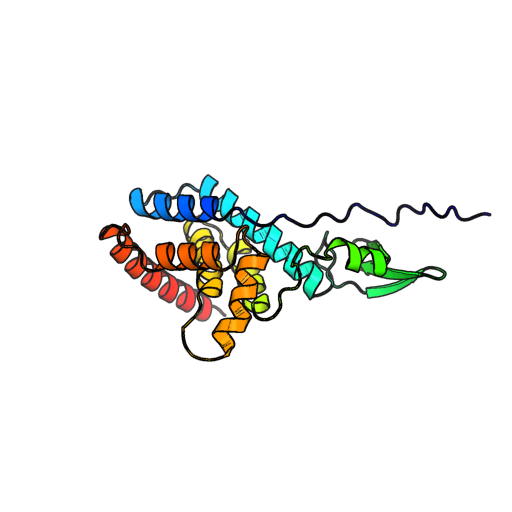 ? 7.047 -9.518 -18.999 1.00 91.25 89 TRP A C 1
ATOM 703 O O . TRP A 1 89 ? 8.152 -9.502 -18.457 1.00 91.25 89 TRP A O 1
ATOM 713 N N . VAL A 1 90 ? 6.743 -8.702 -20.010 1.00 91.56 90 VAL A N 1
ATOM 714 C CA . VAL A 1 90 ? 7.686 -7.745 -20.606 1.00 91.56 90 VAL A CA 1
ATOM 715 C C . VAL A 1 90 ? 6.989 -6.409 -20.844 1.00 91.56 90 VAL A C 1
ATOM 717 O O . VAL A 1 90 ? 5.818 -6.379 -21.201 1.00 91.56 90 VAL A O 1
ATOM 720 N N . ILE A 1 91 ? 7.710 -5.298 -20.665 1.00 91.31 91 ILE A N 1
ATOM 721 C CA . ILE A 1 91 ? 7.256 -3.955 -21.052 1.00 91.31 91 ILE A CA 1
ATOM 722 C C . ILE A 1 91 ? 8.433 -3.076 -21.489 1.00 91.31 91 ILE A C 1
ATOM 724 O O . ILE A 1 91 ? 9.551 -3.189 -20.977 1.00 91.31 91 ILE A O 1
ATOM 728 N N . ARG A 1 92 ? 8.201 -2.104 -22.377 1.00 91.94 92 ARG A N 1
ATOM 729 C CA . ARG A 1 92 ? 9.191 -1.043 -22.649 1.00 91.94 92 ARG A CA 1
ATOM 730 C C . ARG A 1 92 ? 9.411 -0.180 -21.396 1.00 91.94 92 ARG A C 1
ATOM 732 O O . ARG A 1 92 ? 8.449 0.316 -20.805 1.00 91.94 92 ARG A O 1
ATOM 739 N N . LYS A 1 93 ? 10.669 0.121 -21.036 1.00 91.81 93 LYS A N 1
ATOM 740 C CA . LYS A 1 93 ? 10.999 0.937 -19.842 1.00 91.81 93 LYS A CA 1
ATOM 741 C C . LYS A 1 93 ? 10.280 2.282 -19.804 1.00 91.81 93 LYS A C 1
ATOM 743 O O . LYS A 1 93 ? 9.756 2.682 -18.768 1.00 91.81 93 LYS A O 1
ATOM 748 N N . ARG A 1 94 ? 10.229 2.980 -20.943 1.00 90.44 94 ARG A N 1
ATOM 749 C CA . ARG A 1 94 ? 9.538 4.273 -21.061 1.00 90.44 94 ARG A CA 1
ATOM 750 C C . ARG A 1 94 ? 8.048 4.144 -20.735 1.00 90.44 94 ARG A C 1
ATOM 752 O O . ARG A 1 94 ? 7.505 5.014 -20.063 1.00 90.44 94 ARG A O 1
ATOM 759 N N . ARG A 1 95 ? 7.397 3.064 -21.177 1.00 90.25 95 ARG A N 1
ATOM 760 C CA . ARG A 1 95 ? 5.974 2.814 -20.914 1.00 90.25 95 ARG A CA 1
ATOM 761 C C . ARG A 1 95 ? 5.738 2.461 -19.448 1.00 90.25 95 ARG A C 1
ATOM 763 O O . ARG A 1 95 ? 4.809 3.004 -18.856 1.00 90.25 95 ARG A O 1
ATOM 770 N N . PHE A 1 96 ? 6.629 1.674 -18.839 1.00 91.94 96 PHE A N 1
ATOM 771 C CA . PHE A 1 96 ? 6.601 1.416 -17.397 1.00 91.94 96 PHE A CA 1
ATOM 772 C C . PHE A 1 96 ? 6.638 2.717 -16.588 1.00 91.94 96 PHE A C 1
ATOM 774 O O . PHE A 1 96 ? 5.733 2.963 -15.798 1.00 91.94 96 PHE A O 1
ATOM 781 N N . VAL A 1 97 ? 7.607 3.603 -16.845 1.00 91.06 97 VAL A N 1
ATOM 782 C CA . VAL A 1 97 ? 7.715 4.894 -16.136 1.00 91.06 97 VAL A CA 1
ATOM 783 C C . VAL A 1 97 ? 6.496 5.788 -16.384 1.00 91.06 97 VAL A C 1
ATOM 785 O O . VAL A 1 97 ? 5.958 6.392 -15.455 1.00 91.06 97 VAL A O 1
ATOM 788 N N . SER A 1 98 ? 6.016 5.857 -17.628 1.00 91.62 98 SER A N 1
ATOM 789 C CA . SER A 1 98 ? 4.820 6.633 -17.973 1.00 91.62 98 SER A CA 1
ATOM 790 C C . SER A 1 98 ? 3.556 6.120 -17.279 1.00 91.62 98 SER A C 1
ATOM 792 O O . SER A 1 98 ? 2.699 6.928 -16.928 1.00 91.62 98 SER A O 1
ATOM 794 N N . SER A 1 99 ? 3.443 4.812 -17.035 1.00 91.38 99 SER A N 1
ATOM 795 C CA . SER A 1 99 ? 2.232 4.187 -16.483 1.00 91.38 99 SER A CA 1
ATOM 796 C C . SER A 1 99 ? 1.849 4.686 -15.085 1.00 91.38 99 SER A C 1
ATOM 798 O O . SER A 1 99 ? 0.663 4.693 -14.741 1.00 91.38 99 SER A O 1
ATOM 800 N N . TYR A 1 100 ? 2.830 5.121 -14.287 1.00 91.25 100 TYR A N 1
ATOM 801 C CA . TYR A 1 100 ? 2.634 5.616 -12.922 1.00 91.25 100 TYR A CA 1
ATOM 802 C C . TYR A 1 100 ? 2.939 7.109 -12.758 1.00 91.25 100 TYR A C 1
ATOM 804 O O . TYR A 1 100 ? 2.842 7.656 -11.651 1.00 91.25 100 TYR A O 1
ATOM 812 N N . LYS A 1 101 ? 3.282 7.804 -13.849 1.00 89.44 101 LYS A N 1
ATOM 813 C CA . LYS A 1 101 ? 3.540 9.245 -13.822 1.00 89.44 101 LYS A CA 1
ATOM 814 C C . LYS A 1 101 ? 2.309 9.974 -13.271 1.00 89.44 101 LYS A C 1
ATOM 816 O O . LYS A 1 101 ? 1.186 9.694 -13.673 1.00 89.44 101 LYS A O 1
ATOM 821 N N . ARG A 1 102 ? 2.525 10.899 -12.325 1.00 86.94 102 ARG A N 1
ATOM 822 C CA . ARG A 1 102 ? 1.476 11.652 -11.594 1.00 86.94 102 ARG A CA 1
ATOM 823 C C . ARG A 1 102 ? 0.530 10.806 -10.721 1.00 86.94 102 ARG A C 1
ATOM 825 O O . ARG A 1 102 ? -0.310 11.382 -10.042 1.00 86.94 102 ARG A O 1
ATOM 832 N N . LYS A 1 103 ? 0.701 9.480 -10.642 1.00 88.38 103 LYS A N 1
ATOM 833 C CA . LYS A 1 103 ? -0.134 8.600 -9.802 1.00 88.38 103 LYS A CA 1
ATOM 834 C C . LYS A 1 103 ? 0.358 8.455 -8.362 1.00 88.38 103 LYS A C 1
ATOM 836 O O . LYS A 1 103 ? -0.319 7.798 -7.585 1.00 88.38 103 LYS A O 1
ATOM 841 N N . ARG A 1 104 ? 1.506 9.049 -7.999 1.00 87.75 104 ARG A N 1
ATOM 842 C CA . ARG A 1 104 ? 2.124 8.958 -6.656 1.00 87.75 104 ARG A CA 1
ATOM 843 C C . ARG A 1 104 ? 2.294 7.507 -6.178 1.00 87.75 104 ARG A C 1
ATOM 845 O O . ARG A 1 104 ? 1.839 7.137 -5.107 1.00 87.75 104 ARG A O 1
ATOM 852 N N . LEU A 1 105 ? 2.917 6.683 -7.020 1.00 90.69 105 LEU A N 1
ATOM 853 C CA . LEU A 1 105 ? 3.170 5.261 -6.745 1.00 90.69 105 LEU A CA 1
ATOM 854 C C . LEU A 1 105 ? 4.613 4.967 -6.308 1.00 90.69 105 LEU A C 1
ATOM 856 O O . LEU A 1 105 ? 5.021 3.817 -6.252 1.00 90.69 105 LEU A O 1
ATOM 860 N N . VAL A 1 106 ? 5.401 5.998 -6.003 1.00 86.56 106 VAL A N 1
ATOM 861 C CA . VAL A 1 106 ? 6.758 5.828 -5.470 1.00 86.56 106 VAL A CA 1
ATOM 862 C C . VAL A 1 106 ? 6.682 5.946 -3.953 1.00 86.56 106 VAL A C 1
ATOM 864 O O . VAL A 1 106 ? 6.227 6.970 -3.448 1.00 86.56 106 VAL A O 1
ATOM 867 N N . GLY A 1 107 ? 7.106 4.906 -3.233 1.00 79.81 107 GLY A N 1
ATOM 868 C CA . GLY A 1 107 ? 6.822 4.774 -1.802 1.00 79.81 107 GLY A CA 1
ATOM 869 C C . GLY A 1 107 ? 7.566 5.756 -0.892 1.00 79.81 107 GLY A C 1
ATOM 870 O O . GLY A 1 107 ? 7.090 6.060 0.202 1.00 79.81 107 GLY A O 1
ATOM 871 N N . GLY A 1 108 ? 8.716 6.275 -1.334 1.00 81.38 108 GLY A N 1
ATOM 872 C CA . GLY A 1 108 ? 9.499 7.257 -0.582 1.00 81.38 108 GLY A CA 1
ATOM 873 C C . GLY A 1 108 ? 9.800 6.814 0.856 1.00 81.38 108 GLY A C 1
ATOM 874 O O . GLY A 1 108 ? 10.124 5.657 1.115 1.00 81.38 108 GLY A O 1
ATOM 875 N N . SER A 1 109 ? 9.673 7.742 1.804 1.00 74.56 109 SER A N 1
ATOM 876 C CA . SER A 1 109 ? 9.999 7.537 3.225 1.00 74.56 109 SER A CA 1
ATOM 877 C C . SER A 1 109 ? 9.071 6.560 3.962 1.00 74.56 109 SER A C 1
ATOM 879 O O . SER A 1 109 ? 9.469 6.004 4.985 1.00 74.56 109 SER A O 1
ATOM 881 N N . ALA A 1 110 ? 7.851 6.340 3.465 1.00 78.12 110 ALA A N 1
ATOM 882 C CA . ALA A 1 110 ? 6.870 5.433 4.067 1.00 78.12 110 ALA A CA 1
ATOM 883 C C . ALA A 1 110 ? 6.859 4.043 3.439 1.00 78.12 110 ALA A C 1
ATOM 885 O O . ALA A 1 110 ? 6.106 3.170 3.864 1.00 78.12 110 ALA A O 1
ATOM 886 N N . TYR A 1 111 ? 7.732 3.810 2.464 1.00 86.56 111 TYR A N 1
ATOM 887 C CA . TYR A 1 111 ? 7.860 2.517 1.822 1.00 86.56 111 TYR A CA 1
ATOM 888 C C . TYR A 1 111 ? 8.037 1.329 2.797 1.00 86.56 111 TYR A C 1
ATOM 890 O O . TYR A 1 111 ? 7.402 0.295 2.574 1.00 86.56 111 TYR A O 1
ATOM 898 N N . PRO A 1 112 ? 8.790 1.446 3.915 1.00 87.25 112 PRO A N 1
ATOM 899 C CA . PRO A 1 112 ? 8.845 0.381 4.918 1.00 87.25 112 PRO A CA 1
ATOM 900 C C . PRO A 1 112 ? 7.477 0.021 5.517 1.00 87.25 112 PRO A C 1
ATOM 902 O O . PRO A 1 112 ? 7.194 -1.159 5.695 1.00 87.25 112 PRO A O 1
ATOM 905 N N . ALA A 1 113 ? 6.611 1.010 5.764 1.00 87.12 113 ALA A N 1
ATOM 906 C CA . ALA A 1 113 ? 5.277 0.781 6.319 1.00 87.12 113 ALA A CA 1
ATOM 907 C C . ALA A 1 113 ? 4.358 0.050 5.332 1.00 87.12 113 ALA A C 1
ATOM 909 O O . ALA A 1 113 ? 3.599 -0.825 5.737 1.00 87.12 113 ALA A O 1
ATOM 910 N N . PHE A 1 114 ? 4.465 0.350 4.031 1.00 91.62 114 PHE A N 1
ATOM 911 C CA . PHE A 1 114 ? 3.710 -0.373 3.003 1.00 91.62 114 PHE A CA 1
ATOM 912 C C . PHE A 1 114 ? 4.091 -1.853 2.956 1.00 91.62 114 PHE A C 1
ATOM 914 O O . PHE A 1 114 ? 3.210 -2.703 2.893 1.00 91.62 114 PHE A O 1
ATOM 921 N N . LYS A 1 115 ? 5.388 -2.177 3.029 1.00 92.81 115 LYS A N 1
ATOM 922 C CA . LYS A 1 115 ? 5.845 -3.576 3.049 1.00 92.81 115 LYS A CA 1
ATOM 923 C C . LYS A 1 115 ? 5.395 -4.321 4.300 1.00 92.81 115 LYS A C 1
ATOM 925 O O . LYS A 1 115 ? 5.011 -5.481 4.198 1.00 92.81 115 LYS A O 1
ATOM 930 N N . GLU A 1 116 ? 5.454 -3.665 5.456 1.00 91.81 116 GLU A N 1
ATOM 931 C CA . GLU A 1 116 ? 4.993 -4.257 6.712 1.00 91.81 116 GLU A CA 1
ATOM 932 C C . GLU A 1 116 ? 3.494 -4.552 6.663 1.00 91.81 116 GLU A C 1
ATOM 934 O O . GLU A 1 116 ? 3.072 -5.654 7.001 1.00 91.81 116 GLU A O 1
ATOM 939 N N . PHE A 1 117 ? 2.698 -3.605 6.161 1.00 94.81 117 PHE A N 1
ATOM 940 C CA . PHE A 1 117 ? 1.268 -3.809 5.973 1.00 94.81 117 PHE A CA 1
ATOM 941 C C . PHE A 1 117 ? 0.963 -4.982 5.038 1.00 94.81 117 PHE A C 1
ATOM 943 O O . PHE A 1 117 ? 0.161 -5.831 5.408 1.00 94.81 117 PHE A O 1
ATOM 950 N N . LEU A 1 118 ? 1.613 -5.066 3.868 1.00 96.31 118 LEU A N 1
ATOM 951 C CA . LEU A 1 118 ? 1.403 -6.176 2.929 1.00 96.31 118 LEU A CA 1
ATOM 952 C C . LEU A 1 118 ? 1.647 -7.531 3.612 1.00 96.31 118 LEU A C 1
ATOM 954 O O . LEU A 1 118 ? 0.775 -8.393 3.584 1.00 96.31 118 LEU A O 1
ATOM 958 N N . ARG A 1 119 ? 2.776 -7.675 4.318 1.00 95.62 119 ARG A N 1
ATOM 959 C CA . ARG A 1 119 ? 3.124 -8.903 5.054 1.00 95.62 119 ARG A CA 1
ATOM 960 C C . ARG A 1 119 ? 2.121 -9.231 6.160 1.00 95.62 119 ARG A C 1
ATOM 962 O O . ARG A 1 119 ? 1.672 -10.371 6.275 1.00 95.62 119 ARG A O 1
ATOM 969 N N . ALA A 1 120 ? 1.782 -8.247 6.990 1.00 91.75 120 ALA A N 1
ATOM 970 C CA . ALA A 1 120 ? 0.867 -8.431 8.112 1.00 91.75 120 ALA A CA 1
ATOM 971 C C . ALA A 1 120 ? -0.558 -8.755 7.639 1.00 91.75 120 ALA A C 1
ATOM 973 O O . ALA A 1 120 ? -1.229 -9.589 8.238 1.00 91.75 120 ALA A O 1
ATOM 974 N N . PHE A 1 121 ? -1.016 -8.123 6.557 1.00 95.56 121 PHE A N 1
ATOM 975 C CA . PHE A 1 121 ? -2.357 -8.330 6.020 1.00 95.56 121 PHE A CA 1
ATOM 976 C C . PHE A 1 121 ? -2.488 -9.685 5.313 1.00 95.56 121 PHE A C 1
ATOM 978 O O . PHE A 1 121 ? -3.473 -10.385 5.526 1.00 95.56 121 PHE A O 1
ATOM 985 N N . GLU A 1 122 ? -1.484 -10.103 4.537 1.00 94.38 122 GLU A N 1
ATOM 986 C CA . GLU A 1 122 ? -1.470 -11.418 3.873 1.00 94.38 122 GLU A CA 1
ATOM 987 C C . GLU A 1 122 ? -1.387 -12.586 4.865 1.00 94.38 122 GLU A C 1
ATOM 989 O O . GLU A 1 122 ? -1.939 -13.655 4.613 1.00 94.38 122 GLU A O 1
ATOM 994 N N . SER A 1 123 ? -0.730 -12.391 6.012 1.00 93.88 123 SER A N 1
ATOM 995 C CA . SER A 1 123 ? -0.650 -13.406 7.073 1.00 93.88 123 SER A CA 1
ATOM 996 C C . SER A 1 123 ? -1.855 -13.410 8.023 1.00 93.88 123 SER A C 1
ATOM 998 O O . SER A 1 123 ? -2.006 -14.338 8.823 1.00 93.88 123 SER A O 1
ATOM 1000 N N . ALA A 1 124 ? -2.735 -12.407 7.948 1.00 92.38 124 ALA A N 1
ATOM 1001 C CA . ALA A 1 124 ? -3.873 -12.269 8.846 1.00 92.38 124 ALA A CA 1
ATOM 1002 C C . ALA A 1 124 ? -5.001 -13.259 8.506 1.00 92.38 124 ALA A C 1
ATOM 1004 O O . ALA A 1 124 ? -5.726 -13.110 7.524 1.00 92.38 124 ALA A O 1
ATOM 1005 N N . LYS A 1 125 ? -5.189 -14.255 9.379 1.00 88.44 125 LYS A N 1
ATOM 1006 C CA . LYS A 1 125 ? -6.184 -15.332 9.203 1.00 88.44 125 LYS A CA 1
ATOM 1007 C C . LYS A 1 125 ? -7.571 -15.020 9.757 1.00 88.44 125 LYS A C 1
ATOM 1009 O O . LYS A 1 125 ? -8.505 -15.759 9.481 1.00 88.44 125 LYS A O 1
ATOM 1014 N N . ASN A 1 126 ? -7.698 -13.973 10.568 1.00 86.62 126 ASN A N 1
ATOM 1015 C CA . ASN A 1 126 ? -8.965 -13.580 11.172 1.00 86.62 126 ASN A CA 1
ATOM 1016 C C . ASN A 1 126 ? -9.199 -12.069 11.032 1.00 86.62 126 ASN A C 1
ATOM 1018 O O . ASN A 1 126 ? -8.242 -11.309 10.815 1.00 86.62 126 ASN A O 1
ATOM 1022 N N . PRO A 1 127 ? -10.456 -11.621 11.159 1.00 88.12 127 PRO A N 1
ATOM 1023 C CA . PRO A 1 127 ? -10.796 -10.218 10.975 1.00 88.12 127 PRO A CA 1
ATOM 1024 C C . PRO A 1 127 ? -10.072 -9.262 11.935 1.00 88.12 127 PRO A C 1
ATOM 1026 O O . PRO A 1 127 ? -9.668 -8.171 11.536 1.00 88.12 127 PRO A O 1
ATOM 1029 N N . GLN A 1 128 ? -9.811 -9.678 13.177 1.00 83.44 128 GLN A N 1
ATOM 1030 C CA . GLN A 1 128 ? -9.097 -8.860 14.160 1.00 83.44 128 GLN A CA 1
ATOM 1031 C C . GLN A 1 128 ? -7.638 -8.622 13.747 1.00 83.44 128 GLN A C 1
ATOM 1033 O O . GLN A 1 128 ? -7.135 -7.504 13.857 1.00 83.44 128 GLN A O 1
ATOM 1038 N N . ALA A 1 129 ? -6.957 -9.643 13.225 1.00 86.44 129 ALA A N 1
ATOM 1039 C CA . ALA A 1 129 ? -5.600 -9.528 12.699 1.00 86.44 129 ALA A CA 1
ATOM 1040 C C . ALA A 1 129 ? -5.546 -8.620 11.459 1.00 86.44 129 ALA A C 1
ATOM 1042 O O . ALA A 1 129 ? -4.639 -7.795 11.342 1.00 86.44 129 ALA A O 1
ATOM 1043 N N . LYS A 1 130 ? -6.552 -8.702 10.577 1.00 91.00 130 LYS A N 1
ATOM 1044 C CA . LYS A 1 130 ? -6.684 -7.800 9.421 1.00 91.00 130 LYS A CA 1
ATOM 1045 C C . LYS A 1 130 ? -6.873 -6.353 9.871 1.00 91.00 130 LYS A C 1
ATOM 1047 O O . LYS A 1 130 ? -6.173 -5.468 9.381 1.00 91.00 130 LYS A O 1
ATOM 1052 N N . MET A 1 131 ? -7.732 -6.120 10.865 1.00 88.69 131 MET A N 1
ATOM 1053 C CA . MET A 1 131 ? -7.907 -4.798 11.469 1.00 88.69 131 MET A CA 1
ATOM 1054 C C . MET A 1 131 ? -6.606 -4.282 12.097 1.00 88.69 131 MET A C 1
ATOM 1056 O O . MET A 1 131 ? -6.275 -3.109 11.950 1.00 88.69 131 MET A O 1
ATOM 1060 N N . ILE A 1 132 ? -5.818 -5.152 12.744 1.00 86.12 132 ILE A N 1
ATOM 1061 C CA . ILE A 1 132 ? -4.509 -4.779 13.301 1.00 86.12 132 ILE A CA 1
ATOM 1062 C C . ILE A 1 132 ? -3.536 -4.325 12.212 1.00 86.12 132 ILE A C 1
ATOM 1064 O O . ILE A 1 132 ? -2.815 -3.344 12.415 1.00 86.12 132 ILE A O 1
ATOM 1068 N N . ALA A 1 133 ? -3.508 -5.019 11.074 1.00 90.31 133 ALA A N 1
ATOM 1069 C CA . ALA A 1 133 ? -2.682 -4.634 9.937 1.00 90.31 133 ALA A CA 1
ATOM 1070 C C . ALA A 1 133 ? -3.128 -3.277 9.366 1.00 90.31 133 ALA A C 1
ATOM 1072 O O . ALA A 1 133 ? -2.292 -2.387 9.198 1.00 90.31 133 ALA A O 1
ATOM 1073 N N . ILE A 1 134 ? -4.437 -3.091 9.145 1.00 91.06 134 ILE A N 1
ATOM 1074 C CA . ILE A 1 134 ? -5.018 -1.822 8.676 1.00 91.06 134 ILE A CA 1
ATOM 1075 C C . ILE A 1 134 ? -4.649 -0.681 9.628 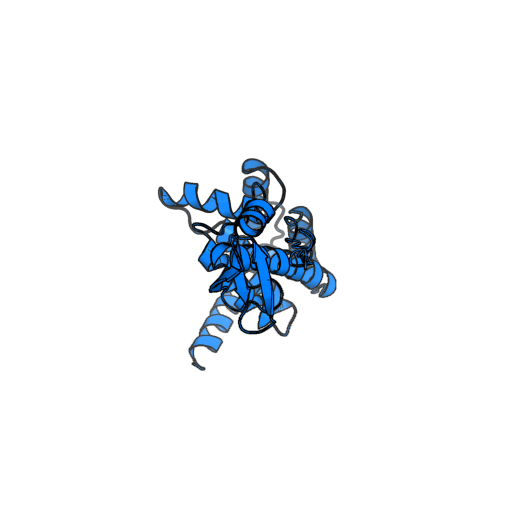1.00 91.06 134 ILE A C 1
ATOM 1077 O O . ILE A 1 134 ? -4.125 0.338 9.180 1.00 91.06 134 ILE A O 1
ATOM 1081 N N . ASP A 1 135 ? -4.830 -0.862 10.937 1.00 85.94 135 ASP A N 1
ATOM 1082 C CA . ASP A 1 135 ? -4.469 0.169 11.908 1.00 85.94 135 ASP A CA 1
ATOM 1083 C C . ASP A 1 135 ? -2.966 0.434 11.939 1.00 85.94 135 ASP A C 1
ATOM 1085 O O . ASP A 1 135 ? -2.544 1.584 11.983 1.00 85.94 135 ASP A O 1
ATOM 1089 N N . GLY A 1 136 ? -2.132 -0.603 11.837 1.00 84.50 136 GLY A N 1
ATOM 1090 C CA . GLY A 1 136 ? -0.685 -0.439 11.708 1.00 84.50 136 GLY A CA 1
ATOM 1091 C C . GLY A 1 136 ? -0.300 0.488 10.552 1.00 84.50 136 GLY A C 1
ATOM 1092 O O . GLY A 1 136 ? 0.561 1.352 10.728 1.00 84.50 136 GLY A O 1
ATOM 1093 N N . LEU A 1 137 ? -0.970 0.355 9.405 1.00 89.19 137 LEU A N 1
ATOM 1094 C CA . LEU A 1 137 ? -0.769 1.225 8.250 1.00 89.19 137 LEU A CA 1
ATOM 1095 C C . LEU A 1 137 ? -1.282 2.652 8.500 1.00 89.19 137 LEU A C 1
ATOM 1097 O O . LEU A 1 137 ? -0.544 3.610 8.268 1.00 89.19 137 LEU A O 1
ATOM 1101 N N . VAL A 1 138 ? -2.512 2.803 9.000 1.00 85.69 138 VAL A N 1
ATOM 1102 C CA . VAL A 1 138 ? -3.115 4.114 9.311 1.00 85.69 138 VAL A CA 1
ATOM 1103 C C . VAL A 1 138 ? -2.277 4.861 10.351 1.00 85.69 138 VAL A C 1
ATOM 1105 O O . VAL A 1 138 ? -1.983 6.045 10.196 1.00 85.69 138 VAL A O 1
ATOM 1108 N N . HIS A 1 139 ? -1.791 4.161 11.372 1.00 79.44 139 HIS A N 1
ATOM 1109 C CA . HIS A 1 139 ? -0.902 4.712 12.383 1.00 79.44 139 HIS A CA 1
ATOM 1110 C C . HIS A 1 139 ? 0.466 5.089 11.806 1.00 79.44 139 HIS A C 1
ATOM 1112 O O . HIS A 1 139 ? 1.042 6.098 12.202 1.00 79.44 139 HIS A O 1
ATOM 1118 N N . ALA A 1 140 ? 0.992 4.340 10.834 1.00 78.62 140 ALA A N 1
ATOM 1119 C CA . ALA A 1 140 ? 2.221 4.722 10.144 1.00 78.62 140 ALA A CA 1
ATOM 1120 C C . ALA A 1 140 ? 2.064 6.015 9.321 1.00 78.62 140 ALA A C 1
ATOM 1122 O O . ALA A 1 140 ? 3.051 6.729 9.132 1.00 78.62 140 ALA A O 1
ATOM 1123 N N . PHE A 1 141 ? 0.844 6.356 8.880 1.00 76.69 141 PHE A N 1
ATOM 1124 C CA . PHE A 1 141 ? 0.549 7.675 8.299 1.00 76.69 141 PHE A CA 1
ATOM 1125 C C . PHE A 1 141 ? 0.606 8.795 9.341 1.00 76.69 141 PHE A C 1
ATOM 1127 O O . PHE A 1 141 ? 0.925 9.929 8.992 1.00 76.69 141 PHE A O 1
ATOM 1134 N N . HIS A 1 142 ? 0.343 8.463 10.606 1.00 67.12 142 HIS A N 1
ATOM 1135 C CA . HIS A 1 142 ? 0.336 9.387 11.738 1.00 67.12 142 HIS A CA 1
ATOM 1136 C C . HIS A 1 142 ? 1.689 9.497 12.479 1.00 67.12 142 HIS A C 1
ATOM 1138 O O . HIS A 1 142 ? 1.928 10.498 13.142 1.00 67.12 142 HIS A O 1
ATOM 1144 N N . GLY A 1 143 ? 2.550 8.474 12.396 1.00 57.28 143 GLY A N 1
ATOM 1145 C CA . GLY A 1 143 ? 3.625 8.143 13.350 1.00 57.28 143 GLY A CA 1
ATOM 1146 C C . GLY A 1 143 ? 4.370 9.282 14.075 1.00 57.28 143 GLY A C 1
ATOM 1147 O O . GLY A 1 143 ? 4.851 10.217 13.439 1.00 57.28 143 GLY A O 1
ATOM 1148 N N . ASP A 1 144 ? 4.503 9.097 15.400 1.00 43.25 144 ASP A N 1
ATOM 1149 C CA . ASP A 1 144 ? 5.253 9.836 16.436 1.00 43.25 144 ASP A CA 1
ATOM 1150 C C . ASP A 1 144 ? 5.813 11.221 16.069 1.00 43.25 144 ASP A C 1
ATOM 1152 O O . ASP A 1 144 ? 6.831 11.387 15.389 1.00 43.25 144 ASP A O 1
ATOM 1156 N N . TYR A 1 145 ? 5.154 12.234 16.632 1.00 43.94 145 TYR A N 1
ATOM 1157 C CA . TYR A 1 145 ? 5.578 13.625 16.656 1.00 43.94 145 TYR A CA 1
ATOM 1158 C C . TYR A 1 145 ? 6.925 13.741 17.377 1.00 43.94 145 TYR A C 1
ATOM 1160 O O . TYR A 1 145 ? 6.935 13.648 18.596 1.00 43.94 145 TYR A O 1
ATOM 1168 N N . GLN A 1 146 ? 8.026 13.961 16.642 1.00 39.59 146 GLN A N 1
ATOM 1169 C CA . GLN A 1 146 ? 9.009 15.044 16.866 1.00 39.59 146 GLN A CA 1
ATOM 1170 C C . GLN A 1 146 ? 9.995 15.170 15.678 1.00 39.59 146 GLN A C 1
ATOM 1172 O O . GLN A 1 146 ? 10.526 14.185 15.163 1.00 39.59 146 GLN A O 1
ATOM 1177 N N . GLY A 1 147 ? 10.264 16.414 15.257 1.00 45.03 147 GLY A N 1
ATOM 1178 C CA . GLY A 1 147 ? 11.362 16.781 14.350 1.00 45.03 147 GLY A CA 1
ATOM 1179 C C . GLY A 1 147 ? 11.042 16.908 12.849 1.00 45.03 147 GLY A C 1
ATOM 1180 O O . GLY A 1 147 ? 9.935 16.671 12.366 1.00 45.03 147 GLY A O 1
ATOM 1181 N N . GLU A 1 148 ? 12.070 17.280 12.083 1.00 42.69 148 GLU A N 1
ATOM 1182 C CA . GLU A 1 148 ? 12.047 17.626 10.647 1.00 42.69 148 GLU A CA 1
ATOM 1183 C C . GLU A 1 148 ? 11.549 16.486 9.726 1.00 42.69 148 GLU A C 1
ATOM 1185 O O . GLU A 1 148 ? 11.046 16.707 8.622 1.00 42.69 148 GLU A O 1
ATOM 1190 N N . ARG A 1 149 ? 11.562 15.246 10.234 1.00 45.16 149 ARG A N 1
ATOM 1191 C CA . ARG A 1 149 ? 11.045 14.035 9.572 1.00 45.16 149 ARG A CA 1
ATOM 1192 C C . ARG A 1 149 ? 9.511 13.990 9.456 1.00 45.16 149 ARG A C 1
ATOM 1194 O O . ARG A 1 149 ? 9.002 13.249 8.615 1.00 45.16 149 ARG A O 1
ATOM 1201 N N . ALA A 1 150 ? 8.774 14.816 10.206 1.00 46.84 150 ALA A N 1
ATOM 1202 C CA . ALA A 1 150 ? 7.307 14.894 10.166 1.00 46.84 150 ALA A CA 1
ATOM 1203 C C . ALA A 1 150 ? 6.744 15.564 8.890 1.00 46.84 150 ALA A C 1
ATOM 1205 O O . ALA A 1 150 ? 5.579 15.373 8.537 1.00 46.84 150 ALA A O 1
ATOM 1206 N N . ARG A 1 151 ? 7.542 16.360 8.160 1.00 43.94 151 ARG A N 1
ATOM 1207 C CA . ARG A 1 151 ? 7.142 16.921 6.847 1.00 43.94 151 ARG A CA 1
ATOM 1208 C C . ARG A 1 151 ? 7.245 15.901 5.709 1.00 43.94 151 ARG A C 1
ATOM 1210 O O . ARG A 1 151 ? 6.461 15.962 4.772 1.00 43.94 151 ARG A O 1
ATOM 1217 N N . LEU A 1 152 ? 8.159 14.935 5.810 1.00 46.59 152 LEU A N 1
ATOM 1218 C CA . LEU A 1 152 ? 8.488 13.983 4.739 1.00 46.59 152 LEU A CA 1
ATOM 1219 C C . LEU A 1 152 ? 7.599 12.726 4.701 1.00 46.59 152 LEU A C 1
ATOM 1221 O O . LEU A 1 152 ? 7.719 11.943 3.760 1.00 46.59 152 LEU A O 1
ATOM 1225 N N . ARG A 1 153 ? 6.742 12.504 5.710 1.00 51.09 153 ARG A N 1
ATOM 1226 C CA . ARG A 1 153 ? 5.819 11.350 5.808 1.00 51.09 153 ARG A CA 1
ATOM 1227 C C . ARG A 1 153 ? 4.346 11.703 5.538 1.00 51.09 153 ARG A C 1
ATOM 1229 O O . ARG A 1 153 ? 3.583 10.817 5.169 1.00 51.09 153 ARG A O 1
ATOM 1236 N N . ARG A 1 154 ? 3.987 12.994 5.557 1.00 52.69 154 ARG A N 1
ATOM 1237 C CA . ARG A 1 154 ? 2.720 13.553 5.022 1.00 52.69 154 ARG A CA 1
ATOM 1238 C C . ARG A 1 154 ? 2.460 13.154 3.561 1.00 52.69 154 ARG A C 1
ATOM 1240 O O . ARG A 1 154 ? 1.349 12.825 3.156 1.00 52.69 154 ARG A O 1
ATOM 1247 N N . THR A 1 155 ? 3.538 13.010 2.796 1.00 56.06 155 THR A N 1
ATOM 1248 C CA . THR A 1 155 ? 3.564 12.518 1.411 1.00 56.06 155 THR A CA 1
ATOM 1249 C C . THR A 1 155 ? 3.134 11.056 1.227 1.00 56.06 155 THR A C 1
ATOM 1251 O O . THR A 1 155 ? 2.825 10.642 0.105 1.00 56.06 155 THR A O 1
ATOM 1254 N N . ALA A 1 156 ? 3.091 10.262 2.297 1.00 65.88 156 ALA A N 1
ATOM 1255 C CA . ALA A 1 156 ? 2.726 8.851 2.238 1.00 65.88 156 ALA A CA 1
ATOM 1256 C C . ALA A 1 156 ? 1.216 8.633 2.195 1.00 65.88 156 ALA A C 1
ATOM 1258 O O . ALA A 1 156 ? 0.731 7.874 1.356 1.00 65.88 156 ALA A O 1
ATOM 1259 N N . CYS A 1 157 ? 0.484 9.347 3.053 1.00 77.88 157 CYS A N 1
ATOM 1260 C CA . CYS A 1 157 ? -0.968 9.249 3.147 1.00 77.88 157 CYS A CA 1
ATOM 1261 C C . CYS A 1 157 ? -1.608 9.633 1.809 1.00 77.88 157 CYS A C 1
ATOM 1263 O O . CYS A 1 157 ? -2.342 8.850 1.218 1.00 77.88 157 CYS A O 1
ATOM 1265 N N . ILE A 1 158 ? -1.172 10.752 1.222 1.00 84.31 158 ILE A N 1
ATOM 1266 C CA . ILE A 1 158 ? -1.626 11.225 -0.096 1.00 84.31 158 ILE A CA 1
ATOM 1267 C C . ILE A 1 158 ? -1.228 10.307 -1.267 1.00 84.31 158 ILE A C 1
ATOM 1269 O O . ILE A 1 158 ? -1.653 10.545 -2.402 1.00 84.31 158 ILE A O 1
ATOM 1273 N N . SER A 1 159 ? -0.357 9.317 -1.048 1.00 86.31 159 SER A N 1
ATOM 1274 C CA . SER A 1 159 ? -0.000 8.296 -2.042 1.00 86.31 159 SER A CA 1
ATOM 1275 C C . SER A 1 159 ? -0.931 7.084 -1.976 1.00 86.31 159 SER A C 1
ATOM 1277 O O . SER A 1 159 ? -1.038 6.356 -2.963 1.00 86.31 159 SER A O 1
ATOM 1279 N N . VAL A 1 160 ? -1.644 6.895 -0.864 1.00 91.31 160 VAL A N 1
ATOM 1280 C CA . VAL A 1 160 ? -2.579 5.783 -0.647 1.00 91.31 160 VAL A CA 1
ATOM 1281 C C . VAL A 1 160 ? -4.029 6.252 -0.666 1.00 91.31 160 VAL A C 1
ATOM 1283 O O . VAL A 1 160 ? -4.847 5.593 -1.294 1.00 91.31 160 VAL A O 1
ATOM 1286 N N . LEU A 1 161 ? -4.338 7.390 -0.046 1.00 91.25 161 LEU A N 1
ATOM 1287 C CA . LEU A 1 161 ? -5.690 7.905 0.150 1.00 91.25 161 LEU A CA 1
ATOM 1288 C C . LEU A 1 161 ? -6.008 9.091 -0.768 1.00 91.25 161 LEU A C 1
ATOM 1290 O O . LEU A 1 161 ? -5.124 9.871 -1.145 1.00 91.25 161 LEU A O 1
ATOM 1294 N N . GLU A 1 162 ? -7.278 9.199 -1.152 1.00 92.12 162 GLU A N 1
ATOM 1295 C CA . GLU A 1 162 ? -7.829 10.354 -1.871 1.00 92.12 162 GLU A CA 1
ATOM 1296 C C . GLU A 1 162 ? -7.946 11.579 -0.953 1.00 92.12 162 GLU A C 1
ATOM 1298 O O . GLU A 1 162 ? -8.041 11.436 0.258 1.00 92.12 162 GLU A O 1
ATOM 1303 N N . GLY A 1 163 ? -7.938 12.784 -1.528 1.00 87.12 163 GLY A N 1
ATOM 1304 C CA . GLY A 1 163 ? -8.044 14.040 -0.773 1.00 87.12 163 GLY A CA 1
ATOM 1305 C C . GLY A 1 163 ? -6.752 14.858 -0.701 1.00 87.12 163 GLY A C 1
ATOM 1306 O O . GLY A 1 163 ? -5.696 14.471 -1.230 1.00 87.12 163 GLY A O 1
ATOM 1307 N N . SER A 1 164 ? -6.873 16.036 -0.091 1.00 84.50 164 SER A N 1
ATOM 1308 C CA . SER A 1 164 ? -5.779 16.968 0.191 1.00 84.50 164 SER A CA 1
ATOM 1309 C C . SER A 1 164 ? -4.982 16.565 1.439 1.00 84.50 164 SER A C 1
ATOM 1311 O O . SER A 1 164 ? -5.372 15.669 2.189 1.00 84.50 164 SER A O 1
ATOM 1313 N N . ASP A 1 165 ? -3.831 17.207 1.657 1.00 78.31 165 ASP A N 1
ATOM 1314 C CA . ASP A 1 165 ? -3.018 16.962 2.859 1.00 78.31 165 ASP A CA 1
ATOM 1315 C C . ASP A 1 165 ? -3.790 17.361 4.124 1.00 78.31 165 ASP A C 1
ATOM 1317 O O . ASP A 1 165 ? -3.817 16.620 5.104 1.00 78.31 165 ASP A O 1
ATOM 1321 N N . GLU A 1 166 ? -4.485 18.497 4.073 1.00 80.25 166 GLU A N 1
ATOM 1322 C CA . GLU A 1 166 ? -5.275 19.052 5.166 1.00 80.25 166 GLU A CA 1
ATOM 1323 C C . GLU A 1 166 ? -6.473 18.163 5.521 1.00 80.25 166 GLU A C 1
ATOM 1325 O O . GLU A 1 166 ? -6.710 17.891 6.700 1.00 80.25 166 GLU A O 1
ATOM 1330 N N . GLU A 1 167 ? -7.203 17.666 4.518 1.00 84.25 167 GLU A N 1
ATOM 1331 C CA . GLU A 1 167 ? -8.348 16.765 4.715 1.00 84.25 167 GLU A CA 1
ATOM 1332 C C . GLU A 1 167 ? -7.923 15.448 5.364 1.00 84.25 167 GLU A C 1
ATOM 1334 O O . GLU A 1 167 ? -8.571 14.964 6.298 1.00 84.25 167 GLU A O 1
ATOM 1339 N N . LEU A 1 168 ? -6.817 14.874 4.886 1.00 83.88 168 LEU A N 1
ATOM 1340 C CA . LEU A 1 168 ? -6.281 13.622 5.405 1.00 83.88 168 LEU A CA 1
ATOM 1341 C C . LEU A 1 168 ? -5.677 13.794 6.793 1.00 83.88 168 LEU A C 1
ATOM 1343 O O . LEU A 1 168 ? -5.842 12.920 7.639 1.00 83.88 168 LEU A O 1
ATOM 1347 N N . LYS A 1 169 ? -5.018 14.922 7.063 1.00 78.88 169 LYS A N 1
ATOM 1348 C CA . LYS A 1 169 ? -4.518 15.234 8.400 1.00 78.88 169 LYS A CA 1
ATOM 1349 C C . LYS A 1 169 ? -5.669 15.329 9.396 1.00 78.88 169 LYS A C 1
ATOM 1351 O O . LYS A 1 169 ? -5.632 14.640 10.410 1.00 78.88 169 LYS A O 1
ATOM 1356 N N . LYS A 1 170 ? -6.702 16.114 9.074 1.00 81.62 170 LYS A N 1
ATOM 1357 C CA . LYS A 1 170 ? -7.890 16.248 9.923 1.00 81.62 170 LYS A CA 1
ATOM 1358 C C . LYS A 1 170 ? -8.543 14.891 10.171 1.00 81.62 170 LYS A C 1
ATOM 1360 O O . LYS A 1 170 ? -8.831 14.553 11.307 1.00 81.62 170 LYS A O 1
ATOM 1365 N N . MET A 1 171 ? -8.697 14.073 9.127 1.00 84.94 171 MET A N 1
ATOM 1366 C CA . MET A 1 171 ? -9.202 12.708 9.279 1.00 84.94 171 MET A CA 1
ATOM 1367 C C . MET A 1 171 ? -8.382 11.882 10.272 1.00 84.94 171 MET A C 1
ATOM 1369 O O . MET A 1 171 ? -8.957 11.203 11.116 1.00 84.94 171 MET A O 1
ATOM 1373 N N . LEU A 1 172 ? -7.057 11.868 10.123 1.00 80.06 172 LEU A N 1
ATOM 1374 C CA . LEU A 1 172 ? -6.181 11.068 10.973 1.00 80.06 172 LEU A CA 1
ATOM 1375 C C . LEU A 1 172 ? -6.207 11.569 12.422 1.00 80.06 172 LEU A C 1
ATOM 1377 O O . LEU A 1 172 ? -6.190 10.746 13.332 1.00 80.06 172 LEU A O 1
ATOM 1381 N N . GLU A 1 173 ? -6.296 12.885 12.636 1.00 75.81 173 GLU A N 1
ATOM 1382 C CA . GLU A 1 173 ? -6.472 13.499 13.958 1.00 75.81 173 GLU A CA 1
ATOM 1383 C C . GLU A 1 173 ? -7.836 13.144 14.569 1.00 75.81 173 GLU A C 1
ATOM 1385 O O . GLU A 1 173 ? -7.877 12.716 15.718 1.00 75.81 173 GLU A O 1
ATOM 1390 N N . ASP A 1 174 ? -8.930 13.211 13.805 1.00 76.94 174 ASP A N 1
ATOM 1391 C CA . ASP A 1 174 ? -10.270 12.807 14.254 1.00 76.94 174 ASP A CA 1
ATOM 1392 C C . ASP A 1 174 ? -10.298 11.317 14.628 1.00 76.94 174 ASP A C 1
ATOM 1394 O O . ASP A 1 174 ? -10.838 10.929 15.666 1.00 76.94 174 ASP A O 1
ATOM 1398 N N . LEU A 1 175 ? -9.653 10.471 13.816 1.00 74.94 175 LEU A N 1
ATOM 1399 C CA . LEU A 1 175 ? -9.490 9.056 14.124 1.00 74.94 175 LEU A CA 1
ATOM 1400 C C . LEU A 1 175 ? -8.624 8.857 15.369 1.00 74.94 175 LEU A C 1
ATOM 1402 O O . LEU A 1 175 ? -8.942 7.989 16.171 1.00 74.94 175 LEU A O 1
ATOM 1406 N N . ALA A 1 176 ? -7.555 9.620 15.577 1.00 63.62 176 ALA A N 1
ATOM 1407 C CA . ALA A 1 176 ? -6.659 9.437 16.717 1.00 63.62 176 ALA A CA 1
ATOM 1408 C C . ALA A 1 176 ? -7.221 10.003 18.039 1.00 63.62 176 ALA A C 1
ATOM 1410 O O . ALA A 1 176 ? -7.076 9.348 19.076 1.00 63.62 176 ALA A O 1
ATOM 1411 N N . TYR A 1 177 ? -7.882 11.164 17.998 1.00 58.94 177 TYR A N 1
ATOM 1412 C CA . TYR A 1 177 ? -8.168 12.020 19.158 1.00 58.94 177 TYR A CA 1
ATOM 1413 C C . TYR A 1 177 ? -9.596 12.586 19.236 1.00 58.94 177 TYR A C 1
ATOM 1415 O O . TYR A 1 177 ? -9.901 13.232 20.233 1.00 58.94 177 TYR A O 1
ATOM 1423 N N . GLY A 1 178 ? -10.462 12.387 18.236 1.00 52.62 178 GLY A N 1
ATOM 1424 C CA . GLY A 1 178 ? -11.766 13.060 18.174 1.00 52.62 178 GLY A CA 1
ATOM 1425 C C . GLY A 1 178 ? -12.672 12.825 19.396 1.00 52.62 178 GLY A C 1
ATOM 1426 O O . GLY A 1 178 ? -12.744 11.721 19.931 1.00 52.62 178 GLY A O 1
ATOM 1427 N N . ASP A 1 179 ? -13.413 13.857 19.810 1.00 43.44 179 ASP A N 1
ATOM 1428 C CA . ASP A 1 179 ? -14.321 13.830 20.975 1.00 43.44 179 ASP A CA 1
ATOM 1429 C C . ASP A 1 179 ? -15.591 12.976 20.775 1.00 43.44 179 ASP A C 1
ATOM 1431 O O . ASP A 1 179 ? -16.282 12.663 21.738 1.00 43.44 179 ASP A O 1
ATOM 1435 N N . ASN A 1 180 ? -15.867 12.521 19.546 1.00 43.72 180 ASN A N 1
ATOM 1436 C CA . ASN A 1 180 ? -16.927 11.545 19.230 1.00 43.72 180 ASN A CA 1
ATOM 1437 C C . ASN A 1 180 ? -16.511 10.086 19.480 1.00 43.72 180 ASN A C 1
ATOM 1439 O O . ASN A 1 180 ? -17.208 9.149 19.092 1.00 43.72 180 ASN A O 1
ATOM 1443 N N . VAL A 1 181 ? -15.347 9.882 20.091 1.00 45.81 181 VAL A N 1
ATOM 1444 C CA . VAL A 1 181 ? -14.843 8.567 20.456 1.00 45.81 181 VAL A CA 1
ATOM 1445 C C . VAL A 1 181 ? -15.441 8.218 21.820 1.00 45.81 181 VAL A C 1
ATOM 1447 O O . VAL A 1 181 ? -14.897 8.620 22.849 1.00 45.81 181 VAL A O 1
ATOM 1450 N N . ASP A 1 182 ? -16.583 7.518 21.798 1.00 46.12 182 ASP A N 1
ATOM 1451 C CA . ASP A 1 182 ? -17.287 6.948 22.961 1.00 46.12 182 ASP A CA 1
ATOM 1452 C C . ASP A 1 182 ? -16.278 6.409 24.002 1.00 46.12 182 ASP A C 1
ATOM 1454 O O . ASP A 1 182 ? -15.219 5.886 23.644 1.00 46.12 182 ASP A O 1
ATOM 1458 N N . SER A 1 183 ? -16.553 6.528 25.303 1.00 48.66 183 SER A N 1
ATOM 1459 C CA . SER A 1 183 ? -15.650 6.046 26.368 1.00 48.66 183 SER A CA 1
ATOM 1460 C C . SER A 1 183 ? -15.265 4.574 26.159 1.00 48.66 183 SER A C 1
ATOM 1462 O O . SER A 1 183 ? -14.105 4.191 26.340 1.00 48.66 183 SER A O 1
ATOM 1464 N N . ARG A 1 184 ? -16.196 3.794 25.604 1.00 46.78 184 ARG A N 1
ATOM 1465 C CA . ARG A 1 184 ? -16.010 2.412 25.155 1.00 46.78 184 ARG A CA 1
ATOM 1466 C C . ARG A 1 184 ? -14.966 2.250 24.043 1.00 46.78 184 ARG A C 1
ATOM 1468 O O . ARG A 1 184 ? -14.246 1.252 24.015 1.00 46.78 184 ARG A O 1
ATOM 1475 N N . MET A 1 185 ? -14.811 3.228 23.151 1.00 45.75 185 MET A N 1
ATOM 1476 C CA . MET A 1 185 ? -13.772 3.250 22.113 1.00 45.75 185 MET A CA 1
ATOM 1477 C C . MET A 1 185 ? -12.380 3.533 22.680 1.00 45.75 185 MET A C 1
ATOM 1479 O O . MET A 1 185 ? -11.398 2.991 22.168 1.00 45.75 185 MET A O 1
ATOM 1483 N N . ARG A 1 186 ? -12.263 4.354 23.733 1.00 51.47 186 ARG A N 1
ATOM 1484 C CA . ARG A 1 186 ? -10.982 4.559 24.434 1.00 51.47 186 ARG A CA 1
ATOM 1485 C C . ARG A 1 186 ? -10.544 3.273 25.134 1.00 51.47 186 ARG A C 1
ATOM 1487 O O . ARG A 1 186 ? -9.396 2.866 24.973 1.00 51.47 186 ARG A O 1
ATOM 1494 N N . GLU A 1 187 ? -11.462 2.593 25.815 1.00 49.09 187 GLU A N 1
ATOM 1495 C CA . GLU A 1 187 ? -11.205 1.308 26.479 1.00 49.09 187 GLU A CA 1
ATOM 1496 C C . GLU A 1 187 ? -10.889 0.190 25.480 1.00 49.09 187 GLU A C 1
ATOM 1498 O O . GLU A 1 187 ? -9.876 -0.492 25.621 1.00 49.09 187 GLU A O 1
ATOM 1503 N N . THR A 1 188 ? -11.667 0.068 24.400 1.00 48.53 188 THR A N 1
ATOM 1504 C CA . THR A 1 188 ? -11.415 -0.909 23.326 1.00 48.53 188 THR A CA 1
ATOM 1505 C C . THR A 1 188 ? -10.069 -0.656 22.648 1.00 48.53 188 THR A C 1
ATOM 1507 O O . THR A 1 188 ? -9.363 -1.604 22.318 1.00 48.53 188 THR A O 1
ATOM 1510 N N . ARG A 1 189 ? -9.644 0.607 22.491 1.00 54.16 189 ARG A N 1
ATOM 1511 C CA . ARG A 1 189 ? -8.307 0.961 21.979 1.00 54.16 189 ARG A CA 1
ATOM 1512 C C . ARG A 1 189 ? -7.182 0.623 22.944 1.00 54.16 189 ARG A C 1
ATOM 1514 O O . ARG A 1 189 ? -6.119 0.209 22.486 1.00 54.16 189 ARG A O 1
ATOM 1521 N N . ILE A 1 190 ? -7.377 0.812 24.245 1.00 53.53 190 ILE A N 1
ATOM 1522 C CA . ILE A 1 190 ? -6.400 0.429 25.273 1.00 53.53 190 ILE A CA 1
ATOM 1523 C C . ILE A 1 190 ? -6.247 -1.094 25.293 1.00 53.53 190 ILE A C 1
ATOM 1525 O O . ILE A 1 190 ? -5.132 -1.603 25.177 1.00 53.53 190 ILE A O 1
ATOM 1529 N N . GLU A 1 191 ? -7.365 -1.815 25.322 1.00 50.53 191 GLU A N 1
ATOM 1530 C CA . GLU A 1 191 ? -7.435 -3.276 25.253 1.00 50.53 191 GLU A CA 1
ATOM 1531 C C . GLU A 1 191 ? -6.815 -3.805 23.949 1.00 50.53 191 GLU A C 1
ATOM 1533 O O . GLU A 1 191 ? -6.092 -4.800 23.930 1.00 50.53 191 GLU A O 1
ATOM 1538 N N . TRP A 1 192 ? -7.019 -3.097 22.841 1.00 54.75 192 TRP A N 1
ATOM 1539 C CA . TRP A 1 192 ? -6.443 -3.428 21.545 1.00 54.75 192 TRP A CA 1
ATOM 1540 C C . TRP A 1 192 ? -4.935 -3.139 21.467 1.00 54.75 192 TRP A C 1
ATOM 1542 O O . TRP A 1 192 ? -4.184 -3.965 20.952 1.00 54.75 192 TRP A O 1
ATOM 1552 N N . ARG A 1 193 ? -4.444 -2.032 22.045 1.00 54.28 193 ARG A N 1
ATOM 1553 C CA . ARG A 1 193 ? -2.998 -1.768 22.202 1.00 54.28 193 ARG A CA 1
ATOM 1554 C C . ARG A 1 193 ? -2.332 -2.830 23.079 1.00 54.28 193 ARG A C 1
ATOM 1556 O O . ARG A 1 193 ? -1.227 -3.275 22.758 1.00 54.28 193 ARG A O 1
ATOM 1563 N N . ARG A 1 194 ? -3.017 -3.284 24.133 1.00 53.06 194 ARG A N 1
ATOM 1564 C CA . ARG A 1 194 ? -2.591 -4.400 24.990 1.00 53.06 194 ARG A CA 1
ATOM 1565 C C . ARG A 1 194 ? -2.475 -5.695 24.177 1.00 53.06 194 ARG A C 1
ATOM 1567 O O . ARG A 1 194 ? -1.380 -6.247 24.082 1.00 53.06 194 ARG A O 1
ATOM 1574 N N . LYS A 1 195 ? -3.534 -6.086 23.459 1.00 48.56 195 LYS A N 1
ATOM 1575 C CA . LYS A 1 195 ? -3.550 -7.271 22.576 1.00 48.56 195 LYS A CA 1
ATOM 1576 C C . LYS A 1 195 ? -2.518 -7.200 21.441 1.00 48.56 195 LYS A C 1
ATOM 1578 O O . LYS A 1 195 ? -1.893 -8.204 21.123 1.00 48.56 195 LYS A O 1
ATOM 1583 N N . LYS A 1 196 ? -2.273 -6.020 20.855 1.00 49.50 196 LYS A N 1
ATOM 1584 C CA . LYS A 1 196 ? -1.230 -5.787 19.832 1.00 49.50 196 LYS A CA 1
ATOM 1585 C C . LYS A 1 196 ? 0.179 -6.001 20.390 1.00 49.50 196 LYS A C 1
ATOM 1587 O O . LYS A 1 196 ? 1.047 -6.515 19.688 1.00 49.50 196 LYS A O 1
ATOM 1592 N N . THR A 1 197 ? 0.403 -5.621 21.646 1.00 51.28 197 THR A N 1
ATOM 1593 C CA . THR A 1 197 ? 1.671 -5.860 22.351 1.00 51.28 197 THR A CA 1
ATOM 1594 C C . THR A 1 197 ? 1.853 -7.349 22.648 1.00 51.28 197 THR A C 1
ATOM 1596 O O . THR A 1 197 ? 2.940 -7.884 22.451 1.00 51.28 197 THR A O 1
ATOM 1599 N N . GLU A 1 198 ? 0.784 -8.038 23.042 1.00 47.41 198 GLU A N 1
ATOM 1600 C CA . GLU A 1 198 ? 0.780 -9.483 23.314 1.00 47.41 198 GLU A CA 1
ATOM 1601 C C . GLU A 1 198 ? 0.987 -10.320 22.047 1.00 47.41 198 GLU A C 1
ATOM 1603 O O . GLU A 1 198 ? 1.842 -11.198 22.033 1.00 47.41 198 GLU A O 1
ATOM 1608 N N . ALA A 1 199 ? 0.301 -9.996 20.947 1.00 42.72 199 ALA A N 1
ATOM 1609 C CA . ALA A 1 199 ? 0.473 -10.674 19.661 1.00 42.72 199 ALA A CA 1
ATOM 1610 C C . ALA A 1 199 ? 1.873 -10.455 19.057 1.00 42.72 199 ALA A C 1
ATOM 1612 O O . ALA A 1 199 ? 2.428 -11.355 18.430 1.00 42.72 199 ALA A O 1
ATOM 1613 N N . ARG A 1 200 ? 2.478 -9.274 19.262 1.00 46.41 200 ARG A N 1
ATOM 1614 C CA . ARG A 1 200 ? 3.876 -9.018 18.874 1.00 46.41 200 ARG A CA 1
ATOM 1615 C C . ARG A 1 200 ? 4.872 -9.847 19.683 1.00 46.41 200 ARG A C 1
ATOM 1617 O O . ARG A 1 200 ? 5.828 -10.333 19.094 1.00 46.41 200 ARG A O 1
ATOM 1624 N N . LYS A 1 201 ? 4.647 -10.019 20.991 1.00 48.19 201 LYS A N 1
ATOM 1625 C CA . LYS A 1 201 ? 5.472 -10.892 21.844 1.00 48.19 201 LYS A CA 1
ATOM 1626 C C . LYS A 1 201 ? 5.325 -12.361 21.448 1.00 48.19 201 LYS A C 1
ATOM 1628 O O . LYS A 1 201 ? 6.322 -13.020 21.198 1.00 48.19 201 LYS A O 1
ATOM 1633 N N . ALA A 1 202 ? 4.092 -12.826 21.248 1.00 42.12 202 ALA A N 1
ATOM 1634 C CA . ALA A 1 202 ? 3.820 -14.198 20.826 1.00 42.12 202 ALA A CA 1
ATOM 1635 C C . ALA A 1 202 ? 4.464 -14.557 19.473 1.00 42.12 202 ALA A C 1
ATOM 1637 O O . ALA A 1 202 ? 4.903 -15.683 19.290 1.00 42.12 202 ALA A O 1
ATOM 1638 N N . ASN A 1 203 ? 4.566 -13.611 18.535 1.00 38.75 203 ASN A N 1
ATOM 1639 C CA . ASN A 1 203 ? 5.261 -13.835 17.262 1.00 38.75 203 ASN A CA 1
ATOM 1640 C C . ASN A 1 203 ? 6.795 -13.725 17.357 1.00 38.75 203 ASN A C 1
ATOM 1642 O O . ASN A 1 203 ? 7.477 -14.180 16.445 1.00 38.75 203 ASN A O 1
ATOM 1646 N N . ALA A 1 204 ? 7.338 -13.111 18.412 1.00 42.75 204 ALA A N 1
ATOM 1647 C CA . ALA A 1 204 ? 8.780 -13.009 18.643 1.00 42.75 204 ALA A CA 1
ATOM 1648 C C . ALA A 1 204 ? 9.344 -14.227 19.396 1.00 42.75 204 ALA A C 1
ATOM 1650 O O . ALA A 1 204 ? 10.498 -14.573 19.187 1.00 42.75 204 ALA A O 1
ATOM 1651 N N . ASP A 1 205 ? 8.527 -14.895 20.215 1.00 38.12 205 ASP A N 1
ATOM 1652 C CA . ASP A 1 205 ? 8.931 -16.073 21.001 1.00 38.12 205 ASP A CA 1
ATOM 1653 C C . ASP A 1 205 ? 8.889 -17.400 20.200 1.00 38.12 205 ASP A C 1
ATOM 1655 O O . ASP A 1 205 ? 9.254 -18.450 20.723 1.00 38.12 205 ASP A O 1
ATOM 1659 N N . TYR A 1 206 ? 8.455 -17.367 18.932 1.00 37.62 206 TYR A N 1
ATOM 1660 C CA . TYR A 1 206 ? 8.371 -18.527 18.023 1.00 37.62 206 TYR A CA 1
ATOM 1661 C C . TYR A 1 206 ? 9.277 -18.415 16.775 1.00 37.62 206 TYR A C 1
ATOM 1663 O O . TYR A 1 206 ? 9.113 -19.195 15.832 1.00 37.62 206 TYR A O 1
ATOM 1671 N N . GLY A 1 207 ? 10.206 -17.454 16.743 1.00 31.64 207 GLY A N 1
ATOM 1672 C CA . GLY A 1 207 ? 11.221 -17.292 15.690 1.00 31.64 207 GLY A CA 1
ATOM 1673 C C . GLY A 1 207 ? 12.628 -17.470 16.233 1.00 31.64 207 GLY A C 1
ATOM 1674 O O . GLY A 1 207 ? 13.474 -17.977 15.465 1.00 31.64 207 GLY A O 1
#